Protein 8Q06 (pdb70)

Sequence (296 aa):
EAPSEQARRVFQTYDPEDNGFIPDSLLEDVMKALDLVSDPEYINLMKNKLDPEGLGIILLGPFLQEFFPMALVAPEAPSEQARRVFQTYDPEDNGFIPDSLLEDVMKALDLVSDPEYINLMKNKLDPEGLGIILLGPFLQEFFPMAVTITLKTLQQQTFKIRMEPDETVKVLKEKIEAEKGRDAFPVAGQKLIYAGKILSDDVPIRDYRIDEKNFVVVMVTAVTITLKTLQQQTFKIRMEPDETVKVLKEKIEAEKGRDAFPVAGQKLIYAGKILSDDVPIRDYRIDEKNFVVVMV

B-factor: mean 58.58, std 18.87, range [29.91, 261.17]

InterPro domains:
  IPR000626 Ubiquitin-like domain [PF00240] (3-74)
  IPR000626 Ubiquitin-like domain [PF00240] (79-150)
  IPR000626 Ubiquitin-like domain 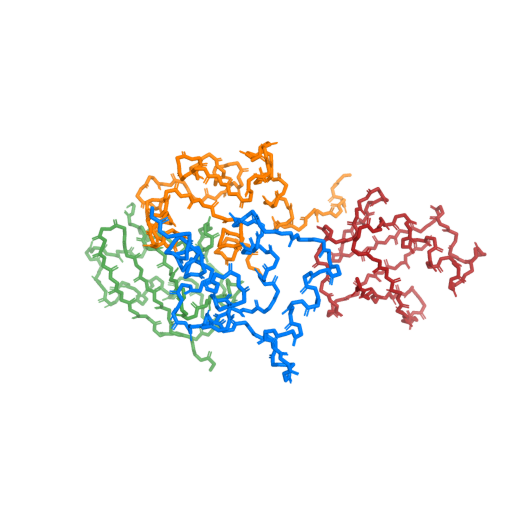[PF00240] (155-226)
  IPR000626 Ubiquitin-like domain [PF00240] (231-302)
  IPR000626 Ubiquitin-like domain [PF00240] (307-378)
  IPR000626 Ubiquitin-like domain [PF00240] (383-454)
  IPR000626 Ubiquitin-like domain [PF00240] (459-530)
  IPR000626 Ubiquitin-like domain [PF00240] (535-606)
  IPR000626 Ubiquitin-like domain [PF00240] (611-682)
  IPR000626 Ubiquitin-like domain [PS50053] (1-76)
  IPR000626 Ubiquitin-like domain [PS50053] (77-152)
  IPR000626 Ubiquitin-like domain [PS50053] (153-228)
  IPR000626 Ubiquitin-like domain [PS50053] (229-304)
  IPR000626 Ubiquitin-like domain [PS50053] (305-380)
  IPR000626 Ubiquitin-like domain [PS50053] (381-456)
  IPR000626 Ubiquitin-like domain [PS50053] (457-532)
  IPR000626 Ubiquitin-like domain [PS50053] (533-608)
  IPR000626 Ubiquitin-like domain [PS50053] (609-684)
  IPR000626 Ubiquitin-like domain [SM00213] (1-72)
  IPR000626 Ubiquitin-like domain [SM00213] (77-148)

GO terms:
  GO:0005515 protein binding (F, IPI)
  GO:0005654 nucleoplasm (C, TAS)
  GO:0005741 mitochondrial outer membrane (C, TAS)
  GO:0005789 endoplasmic reticulum membrane (C, TAS)
  GO:0005829 cytosol (C, TAS)
  GO:0005886 plasma membrane (C, TAS)
  GO:0010008 endosome membrane (C, TAS)
  GO:0030666 endocytic vesicle membrane (C, TAS)
  GO:0005741 mitochondrial outer membrane (C, EXP)
  GO:0031982 vesicle (C, HDA)
  GO:0070062 extracellular exosome (C, HDA)
  GO:0005576 extracellular region (C, HDA)
  GO:0005634 nucleus (C, HDA)
  GO:0003723 RNA binding (F, HDA)

Foldseek 3Di:
DQLLVVLVVLQCVQVVVPPQKHFLVCQLVSCVVSVHDRDPVVSVVVCCVQCVPPPRIGGSVSVCVVPPD/DVPDDDDQLLVVLVVLQCVQVVVPPQKHFLVCQLVSCVVSVHDRDPVVSVVVSCVQCVVPPRIGGSVSVCVVPPD/DKAKAWEAEPVGDIDIDIDDQQAFVLVVLVRVCVVPHCVQRNSVQKWKDDPRDTGDGGHRNCVSVDDNVDHIYIDGD/DDKAWEAEPVRDIDIDDDDQQAFVLVVLVVVCVVPHCVARNSVPKFKADPRHTGDGNHRNNVVVDDNVDHIYIYD

Organism: Homo sapiens (NCBI:txid9606)

Secondary structure (DSSP, 8-state):
--HHHHHHHHHHHH-TT--SEEEGGGHHHHHHHTT----HHHHHHHHHHH-TT--SEEEHHHHHHHH--/-TTBPPPPHHHHHHHHHHHH-TT--SEEEGGGHHHHHHHTT----HHHHHHHHHHH-TT--SEEEHHHHHHHH--/--EEEEEEETTTEEEEEEE-TTSBHHHHHHHHHHHH-TTT--GGGEEEEETTEEPPTTSBGGGG---TTS-EEEEE-/-EEEEEE-TTS-EEEEEE-TTSBHHHHHHHHHHHH-TTTS-GGG-EEEETTEE--TTSBGGGG---TTS-EEEE-

Nearest PDB structures (foldseek):
  3uct-assembly1_A  TM=8.825E-01  e=8.712E-04  Homo sapiens
  3ucw-assembly1_B  TM=8.761E-01  e=8.712E-04  Homo sapiens
  7mis-assembly1_B  TM=8.393E-01  e=9.302E-04  Homo sapiens
  8k9z-assembly1_B  TM=8.788E-01  e=1.471E-03  Homo sapiens
  7n6g-assembly1_5V  TM=8.681E-01  e=3.444E-03  Chlamydomonas reinhardtii

Radius of gyration: 22.59 Å; Cα contacts (8 Å, |Δi|>4): 449; chains: 4; bounding box: 45×70×58 Å

Solvent-accessible surface area: 16556 Å² total; per-residue (Å²): 159,51,90,30,66,93,0,98,83,8,1,51,3,15,11,82,105,119,89,28,68,0,70,37,82,42,0,100,38,0,0,62,20,18,137,43,103,43,73,108,140,76,9,94,103,16,54,95,112,13,17,94,143,64,131,28,43,0,81,38,44,54,0,24,114,56,29,49,136,196,87,109,58,8,92,45,9,85,7,9,89,0,73,138,30,3,98,104,72,11,111,137,93,60,14,52,0,66,41,80,51,0,74,64,0,0,111,54,19,135,8,23,38,41,98,90,2,9,80,35,2,56,106,65,6,12,65,70,60,53,31,33,0,2,27,12,18,0,18,121,7,4,22,93,203,53,25,51,0,25,0,47,0,24,101,158,64,77,21,138,14,180,2,74,30,86,48,39,0,112,39,0,18,84,67,0,46,94,96,73,28,165,126,53,8,43,38,108,12,8,61,0,2,18,15,0,97,95,4,51,57,112,31,34,4,134,91,53,207,24,70,83,142,19,22,0,2,1,13,58,119,103,43,25,6,20,0,58,9,115,121,179,63,76,26,144,16,180,5,92,35,100,51,35,0,81,37,0,18,84,67,0,43,94,103,60,29,163,136,53,15,36,25,107,31,5,93,0,34,36,85,59,75,46,4,37,50,123,31,42,4,89,20,11,130,25,57,111,190,71,91,0,31,1,54,99

Structure (mmCIF, N/CA/C/O backbone):
data_8Q06
#
_entry.id   8Q06
#
_cell.length_a   38.279
_cell.length_b   134.139
_cell.length_c   45.498
_cell.angle_alpha   90.000
_cell.angle_beta   114.670
_cell.angle_gamma   90.000
#
_symmetry.space_group_name_H-M   'P 1 21 1'
#
loop_
_entity.id
_entity.type
_entity.pdbx_description
1 polymer 'Ubiquitin carboxyl-terminal hydrolase MINDY'
2 polymer 'UV excision repair protein RAD23 homolog A'
3 non-polymer GLYCEROL
4 water water
#
loop_
_atom_site.group_PDB
_atom_site.id
_atom_site.type_symbol
_atom_site.label_atom_id
_atom_site.label_alt_id
_atom_site.label_comp_id
_atom_site.label_asym_id
_atom_site.label_entity_id
_atom_site.label_seq_id
_atom_site.pdbx_PDB_ins_code
_atom_site.Cartn_x
_atom_site.Cartn_y
_atom_site.Cartn_z
_atom_site.occupancy
_atom_site.B_iso_or_equiv
_atom_site.auth_seq_id
_atom_site.auth_comp_id
_atom_site.auth_asym_id
_atom_site.auth_atom_id
_atom_site.pdbx_PDB_model_num
ATOM 1 N N . GLU A 1 12 ? 11.83459 12.28669 -3.96910 1.000 109.49457 302 GLU A N 1
ATOM 2 C CA . GLU A 1 12 ? 10.97560 11.91116 -2.85045 1.000 105.24724 302 GLU A CA 1
ATOM 3 C C . GLU A 1 12 ? 10.41770 13.16686 -2.18477 1.000 96.55247 302 GLU A C 1
ATOM 4 O O . GLU A 1 12 ? 11.15889 14.10495 -1.88380 1.000 74.90930 302 GLU A O 1
ATOM 16 N N . ALA A 1 13 ? 9.10735 13.17471 -1.96266 1.000 78.81282 303 ALA A N 1
ATOM 17 C CA . ALA A 1 13 ? 8.44672 14.33128 -1.37992 1.000 76.11153 303 ALA A CA 1
ATOM 18 C C . ALA A 1 13 ? 9.20676 14.80613 -0.14229 1.000 62.88152 303 ALA A C 1
ATOM 19 O O . ALA A 1 13 ? 9.53078 13.98674 0.72985 1.000 61.23888 303 ALA A O 1
ATOM 26 N N . PRO A 1 14 ? 9.51488 16.10219 -0.03131 1.000 58.75407 304 PRO A N 1
ATOM 27 C CA . PRO A 1 14 ? 10.15895 16.59454 1.19776 1.000 48.36747 304 PRO A CA 1
ATOM 28 C C . PRO A 1 14 ? 9.32735 16.35840 2.44056 1.000 44.38753 304 PRO A C 1
ATOM 29 O O . PRO A 1 14 ? 9.87916 16.35458 3.54964 1.000 41.36014 304 PRO A O 1
ATOM 40 N N . SER A 1 15 ? 8.01301 16.17251 2.29364 1.000 44.93553 305 SER A N 1
ATOM 41 C CA . SER A 1 15 ? 7.16616 15.91534 3.45281 1.000 42.04400 305 SER A CA 1
ATOM 42 C C . SER A 1 15 ? 7.52672 14.59994 4.13076 1.000 41.07028 305 SER A C 1
ATOM 43 O O . SER A 1 15 ? 7.37051 14.46659 5.35149 1.000 38.30662 305 SER A O 1
ATOM 51 N N . GLU A 1 16 ? 7.99813 13.61505 3.36292 1.000 43.96096 306 GLU A N 1
ATOM 52 C CA . GLU A 1 16 ? 8.34802 12.32902 3.95896 1.000 43.82855 306 GLU A CA 1
ATOM 53 C C . GLU A 1 16 ? 9.52387 12.47389 4.91692 1.000 41.34055 306 GLU A C 1
ATOM 54 O O . GLU A 1 16 ? 9.49916 11.94082 6.03339 1.000 43.39140 306 GLU A O 1
ATOM 66 N N . GLN A 1 17 ? 10.55882 13.20774 4.50877 1.000 41.76474 307 GLN A N 1
ATOM 67 C CA . GLN A 1 17 ? 11.67670 13.44703 5.41519 1.000 47.07126 307 GLN A CA 1
ATOM 68 C C . GLN A 1 17 ? 11.25160 14.33221 6.58436 1.000 37.89840 307 GLN A C 1
ATOM 69 O O . GLN A 1 17 ? 11.71761 14.14033 7.71360 1.000 37.64686 307 GLN A O 1
ATOM 83 N N . ALA A 1 18 ? 10.37307 15.31310 6.34296 1.000 40.15956 308 ALA A N 1
ATOM 84 C CA . ALA A 1 18 ? 9.89059 16.14314 7.44726 1.000 36.42544 308 ALA A CA 1
ATOM 85 C C . ALA A 1 18 ? 9.20748 15.28688 8.50816 1.000 39.72250 308 ALA A C 1
ATOM 86 O O . ALA A 1 18 ? 9.45213 15.45296 9.70824 1.000 36.82831 308 ALA A O 1
ATOM 93 N N . ARG A 1 19 ? 8.34331 14.35800 8.08205 1.000 39.99611 309 ARG A N 1
ATOM 94 C CA . ARG A 1 19 ? 7.68916 13.47964 9.04680 1.000 43.78346 309 ARG A CA 1
ATOM 95 C C . ARG A 1 19 ? 8.71869 12.72976 9.88264 1.000 44.82871 309 ARG A C 1
ATOM 96 O O . ARG A 1 19 ? 8.57496 12.61665 11.10658 1.000 39.97441 309 ARG A O 1
ATOM 117 N N . ARG A 1 20 ? 9.76770 12.21431 9.23853 1.000 38.10179 310 ARG A N 1
ATOM 118 C CA . ARG A 1 20 ? 10.76564 11.43555 9.96173 1.000 42.50101 310 ARG A CA 1
ATOM 119 C C . ARG A 1 20 ? 11.54078 12.30780 10.94141 1.000 37.32354 310 ARG A C 1
ATOM 120 O O . ARG A 1 20 ? 11.81090 11.88781 12.07275 1.000 40.42966 310 ARG A O 1
ATOM 141 N N . VAL A 1 21 ? 11.89988 13.52468 10.52970 1.000 32.58928 311 VAL A N 1
ATOM 142 C CA . VAL A 1 21 ? 12.57662 14.45196 11.43501 1.000 34.68008 311 VAL A CA 1
ATOM 143 C C . VAL A 1 21 ? 11.67597 14.78196 12.61952 1.000 36.96222 311 VAL A C 1
ATOM 144 O O . VAL A 1 21 ? 12.10922 14.76708 13.77823 1.000 38.58191 311 VAL A O 1
ATOM 157 N N . PHE A 1 22 ? 10.40388 15.07851 12.34049 1.000 34.25438 312 PHE A N 1
ATOM 158 C CA . PHE A 1 22 ? 9.44188 15.40635 13.39164 1.000 40.98807 312 PHE A CA 1
ATOM 159 C C . PHE A 1 22 ? 9.26591 14.23994 14.35505 1.000 41.25892 312 PHE A C 1
ATOM 160 O O . PHE A 1 22 ? 9.25326 14.43073 15.57856 1.000 39.16459 312 PHE A O 1
ATOM 177 N N . GLN A 1 23 ? 9.15028 13.02315 13.82167 1.000 39.32982 313 GLN A N 1
ATOM 178 C CA . GLN A 1 23 ? 9.02965 11.84408 14.67210 1.000 36.24771 313 GLN A CA 1
ATOM 179 C C . GLN A 1 23 ? 10.25853 11.65589 15.54917 1.000 39.72259 313 GLN A C 1
ATOM 180 O O . GLN A 1 23 ? 10.15741 11.10134 16.65184 1.000 40.96101 313 GLN A O 1
ATOM 194 N N . THR A 1 24 ? 11.42809 12.08164 15.06969 1.000 34.45992 314 THR A N 1
ATOM 195 C CA . THR A 1 24 ? 12.64323 11.96222 15.86830 1.000 36.70967 314 THR A CA 1
ATOM 196 C C . THR A 1 24 ? 12.59225 12.86166 17.09403 1.000 41.59814 314 THR A C 1
ATOM 197 O O . THR A 1 24 ? 13.12429 12.50072 18.15135 1.000 42.84812 314 THR A O 1
ATOM 208 N N . TYR A 1 25 ? 11.96129 14.02670 16.97663 1.000 36.63621 315 TYR A N 1
ATOM 209 C CA . TYR A 1 25 ? 11.73855 14.88533 18.13096 1.000 45.69289 315 TYR A CA 1
ATOM 210 C C . TYR A 1 25 ? 10.55289 14.43702 18.97381 1.000 46.20197 315 TYR A C 1
ATOM 211 O O . TYR A 1 25 ? 10.33519 14.99983 20.05195 1.000 46.43942 315 TYR A O 1
ATOM 229 N N . ASP A 1 26 ? 9.79839 13.43871 18.51415 1.000 40.07348 316 ASP A N 1
ATOM 230 C CA . ASP A 1 26 ? 8.62992 12.91663 19.22462 1.000 38.40765 316 ASP A CA 1
ATOM 231 C C . ASP A 1 26 ? 8.74737 11.39807 19.32987 1.000 45.86175 316 ASP A C 1
ATOM 232 O O . ASP A 1 26 ? 7.94759 10.64835 18.76228 1.000 43.06580 316 ASP A O 1
ATOM 237 N N . PRO A 1 27 ? 9.75727 10.90705 20.05242 1.000 46.51357 317 PRO A N 1
ATOM 238 C CA . PRO A 1 27 ? 10.01827 9.45968 20.06733 1.000 50.84730 317 PRO A CA 1
ATOM 239 C C . PRO A 1 27 ? 8.94037 8.63760 20.75404 1.000 47.17090 317 PRO A C 1
ATOM 240 O O . PRO A 1 27 ? 8.93333 7.41322 20.58421 1.000 53.23606 317 PRO A O 1
ATOM 244 N N . GLU A 1 28 ? 8.04248 9.25233 21.51821 1.000 56.48382 318 GLU A N 1
ATOM 245 C CA . GLU A 1 28 ? 6.94900 8.52922 22.15374 1.000 55.02345 318 GLU A CA 1
ATOM 246 C C . GLU A 1 28 ? 5.71390 8.44475 21.26679 1.000 53.87218 318 GLU A C 1
ATOM 247 O O . GLU A 1 28 ? 4.71868 7.83067 21.66706 1.000 49.70588 318 GLU A O 1
ATOM 259 N N . ASP A 1 29 ? 5.76372 9.03510 20.07247 1.000 49.09514 319 ASP A N 1
ATOM 260 C CA . ASP A 1 29 ? 4.64303 9.02105 19.13214 1.000 51.28515 319 ASP A CA 1
ATOM 261 C C . ASP A 1 29 ? 3.40457 9.66331 19.74994 1.000 42.79327 319 ASP A C 1
ATOM 262 O O . ASP A 1 29 ? 2.28736 9.15183 19.63693 1.000 44.23297 319 ASP A O 1
ATOM 271 N N . ASN A 1 30 ? 3.61560 10.79367 20.42571 1.000 43.99733 320 ASN A N 1
ATOM 272 C CA . ASN A 1 30 ? 2.49838 11.61858 20.86574 1.000 48.47728 320 ASN A CA 1
ATOM 273 C C . ASN A 1 30 ? 1.72160 12.17078 19.67864 1.000 40.26471 320 ASN A C 1
ATOM 274 O O . ASN A 1 30 ? 0.52024 12.43947 19.78926 1.000 42.06094 320 ASN A O 1
ATOM 285 N N . GLY A 1 31 ? 2.37982 12.32880 18.53769 1.000 40.65035 321 GLY A N 1
ATOM 286 C CA . GLY A 1 31 ? 1.79955 13.04014 17.42491 1.000 43.05241 321 GLY A CA 1
ATOM 287 C C . GLY A 1 31 ? 1.98949 14.53517 17.49823 1.000 42.48866 321 GLY A C 1
ATOM 288 O O . GLY A 1 31 ? 1.39508 15.26308 16.69177 1.000 39.86434 321 GLY A O 1
ATOM 292 N N . PHE A 1 32 ? 2.78927 15.01352 18.44675 1.000 37.15862 322 PHE A N 1
ATOM 293 C CA . PHE A 1 32 ? 3.05389 16.43685 18.60047 1.000 38.02570 322 PHE A CA 1
ATOM 294 C C . PHE A 1 32 ? 4.36800 16.59906 19.35224 1.000 47.23715 322 PHE A C 1
ATOM 295 O O . PHE A 1 32 ? 4.88179 15.65587 19.96237 1.000 41.52892 322 PHE A O 1
ATOM 312 N N . ILE A 1 33 ? 4.89051 17.81912 19.31667 1.000 36.98284 323 ILE A N 1
ATOM 313 C CA . ILE A 1 33 ? 6.12199 18.16361 20.02434 1.000 35.59731 323 ILE A CA 1
ATOM 314 C C . ILE A 1 33 ? 5.84423 19.39069 20.88259 1.000 35.73800 323 ILE A C 1
ATOM 315 O O . ILE A 1 33 ? 4.93246 20.17920 20.58458 1.000 39.01208 323 ILE A O 1
ATOM 331 N N . PRO A 1 34 ? 6.61039 19.58491 21.95732 1.000 37.49260 324 PRO A N 1
ATOM 332 C CA . PRO A 1 34 ? 6.53994 20.87063 22.66527 1.000 43.23844 324 PRO A CA 1
ATOM 333 C C . PRO A 1 34 ? 6.89862 21.98770 21.69848 1.000 37.29841 324 PRO A C 1
ATOM 334 O O . PRO A 1 34 ? 7.76651 21.82859 20.83779 1.000 38.96117 324 PRO A O 1
ATOM 345 N N . ASP A 1 35 ? 6.21107 23.12260 21.81864 1.000 41.12080 325 ASP A N 1
ATOM 346 C CA . ASP A 1 35 ? 6.47378 24.17752 20.84380 1.000 38.21453 325 ASP A CA 1
ATOM 347 C C . ASP A 1 35 ? 7.87465 24.75705 21.00265 1.000 38.71135 325 ASP A C 1
ATOM 348 O O . ASP A 1 35 ? 8.34176 25.44956 20.09397 1.000 38.94162 325 ASP A O 1
ATOM 357 N N . SER A 1 36 ? 8.55313 24.45634 22.12010 1.000 39.32576 326 SER A N 1
ATOM 358 C CA . SER A 1 36 ? 9.94983 24.83806 22.30348 1.000 39.30094 326 SER A CA 1
ATOM 359 C C . SER A 1 36 ? 10.89653 24.15072 21.32392 1.000 42.86442 326 SER A C 1
ATOM 360 O O . SER A 1 36 ? 12.03667 24.60100 21.16900 1.000 41.76570 326 SER A O 1
ATOM 368 N N . LEU A 1 37 ? 10.47225 23.06537 20.67395 1.000 39.06057 327 LEU A N 1
ATOM 369 C CA . LEU A 1 37 ? 11.31680 22.37918 19.70507 1.000 41.86556 327 LEU A CA 1
ATOM 370 C C . LEU A 1 37 ? 10.98562 22.73570 18.26208 1.000 43.27677 327 LEU A C 1
ATOM 371 O O . LEU A 1 37 ? 11.61326 22.19398 17.34613 1.000 38.44042 327 LEU A O 1
ATOM 387 N N . LEU A 1 38 ? 10.01574 23.62273 18.03377 1.000 38.33541 328 LEU A N 1
ATOM 388 C CA . LEU A 1 38 ? 9.68635 24.00437 16.66357 1.000 39.52295 328 LEU A CA 1
ATOM 389 C C . LEU A 1 38 ? 10.90152 24.59413 15.96181 1.000 41.13856 328 LEU A C 1
ATOM 390 O O . LEU A 1 38 ? 11.15703 24.30295 14.78694 1.000 37.35135 328 LEU A O 1
ATOM 406 N N . GLU A 1 39 ? 11.66703 25.41997 16.67444 1.000 37.36516 329 GLU A N 1
ATOM 407 C CA . GLU A 1 39 ? 12.87138 26.01087 16.10465 1.000 39.92433 329 GLU A CA 1
ATOM 408 C C . GLU A 1 39 ? 13.84567 24.93361 15.64630 1.000 40.54061 329 GLU A C 1
ATOM 409 O O . GLU A 1 39 ? 14.38347 24.99900 14.53358 1.000 41.27837 329 GLU A O 1
ATOM 421 N N . ASP A 1 40 ? 14.07832 23.92791 16.49333 1.000 36.46776 330 ASP A N 1
ATOM 422 C CA . ASP A 1 40 ? 14.97980 22.83680 16.13536 1.000 47.25087 330 ASP A CA 1
ATOM 423 C C . ASP A 1 40 ? 14.53820 22.14533 14.85278 1.000 34.64849 330 ASP A C 1
ATOM 424 O O . ASP A 1 40 ? 15.36074 21.82529 13.98918 1.000 33.92516 330 ASP A O 1
ATOM 433 N N . VAL A 1 41 ? 13.24304 21.84303 14.74614 1.000 33.56364 331 VAL A N 1
ATOM 434 C CA . VAL A 1 41 ? 12.75455 21.06919 13.61234 1.000 33.81550 331 VAL A CA 1
ATOM 435 C C . VAL A 1 41 ? 12.85704 21.88664 12.33727 1.000 39.21499 331 VAL A C 1
ATOM 436 O O . VAL A 1 41 ? 13.29692 21.39061 11.29495 1.000 36.09403 331 VAL A O 1
ATOM 449 N N . MET A 1 42 ? 12.44678 23.15095 12.39891 1.000 37.78102 332 MET A N 1
ATOM 450 C CA . MET A 1 42 ? 12.49650 24.00363 11.22161 1.000 31.65611 332 MET A CA 1
ATOM 451 C C . MET A 1 42 ? 13.92740 24.19718 10.74842 1.000 33.90079 332 MET A C 1
ATOM 452 O O . MET A 1 42 ? 14.19719 24.18282 9.54054 1.000 37.94713 332 MET A O 1
ATOM 466 N N . LYS A 1 43 ? 14.85782 24.37376 11.68619 1.000 36.98743 333 LYS A N 1
ATOM 467 C CA . LYS A 1 43 ? 16.26816 24.46904 11.32968 1.000 42.93989 333 LYS A CA 1
ATOM 468 C C . LYS A 1 43 ? 16.74485 23.20928 10.61810 1.000 42.70208 333 LYS A C 1
ATOM 469 O O . LYS A 1 43 ? 17.39275 23.28107 9.56741 1.000 44.18171 333 LYS A O 1
ATOM 488 N N . ALA A 1 44 ? 16.45055 22.04041 11.18863 1.000 37.05404 334 ALA A N 1
ATOM 489 C CA . ALA A 1 44 ? 16.90966 20.79204 10.59111 1.000 39.71838 334 ALA A CA 1
ATOM 490 C C . ALA A 1 44 ? 16.34153 20.58825 9.19649 1.000 38.56370 334 ALA A C 1
ATOM 491 O O . ALA A 1 44 ? 16.95220 19.87921 8.38764 1.000 42.65530 334 ALA A O 1
ATOM 498 N N . LEU A 1 45 ? 15.20432 21.20924 8.89877 1.000 36.90310 335 LEU A N 1
ATOM 499 C CA . LEU A 1 45 ? 14.52802 21.06206 7.62029 1.000 37.41830 335 LEU A CA 1
ATOM 500 C C . LEU A 1 45 ? 14.78249 22.23948 6.68426 1.000 42.80409 335 LEU A C 1
ATOM 501 O O . LEU A 1 45 ? 14.09088 22.37186 5.66813 1.000 45.07056 335 LEU A O 1
ATOM 517 N N . ASP A 1 46 ? 15.76074 23.09078 7.00170 1.000 41.97137 336 ASP A N 1
ATOM 518 C CA . ASP A 1 46 ? 16.12735 24.23001 6.15474 1.000 44.97633 336 ASP A CA 1
ATOM 519 C C . ASP A 1 46 ? 14.93150 25.14367 5.90060 1.000 43.21714 336 ASP A C 1
ATOM 520 O O . ASP A 1 46 ? 14.69095 25.58926 4.77513 1.000 47.13220 336 ASP A O 1
ATOM 529 N N . LEU A 1 47 ? 14.17487 25.42820 6.95402 1.000 41.67463 337 LEU A N 1
ATOM 530 C CA . LEU A 1 47 ? 13.09588 26.40038 6.90646 1.000 45.11967 337 LEU A CA 1
ATOM 531 C C . LEU A 1 47 ? 13.50354 27.65470 7.66536 1.000 48.13432 337 LEU A C 1
ATOM 532 O O . LEU A 1 47 ? 14.29929 27.59976 8.60770 1.000 47.18722 337 LEU A O 1
ATOM 548 N N . VAL A 1 48 ? 12.95237 28.79318 7.23826 1.000 40.67646 338 VAL A N 1
ATOM 549 C CA . VAL A 1 48 ? 13.32393 30.06471 7.84274 1.000 40.86252 338 VAL A CA 1
ATOM 550 C C . VAL A 1 48 ? 13.08755 29.97826 9.34187 1.000 48.66961 338 VAL A C 1
ATOM 551 O O . VAL A 1 48 ? 12.04219 29.49360 9.79804 1.000 42.49832 338 VAL A O 1
ATOM 564 N N . SER A 1 49 ? 14.06401 30.44212 10.12011 1.000 47.44160 339 SER A N 1
ATOM 565 C CA . SER A 1 49 ? 13.99070 30.33848 11.57096 1.000 57.41297 339 SER A CA 1
ATOM 566 C C . SER A 1 49 ? 14.29086 31.66496 12.25939 1.000 55.73835 339 SER A C 1
ATOM 567 O O . SER A 1 49 ? 14.76872 31.68256 13.39485 1.000 60.54095 339 SER A O 1
ATOM 575 N N . ASP A 1 50 ? 14.01805 32.78850 11.60114 1.000 54.52285 340 ASP A N 1
ATOM 576 C CA . ASP A 1 50 ? 14.02000 34.05719 12.31307 1.000 54.34334 340 ASP A CA 1
ATOM 577 C C . ASP A 1 50 ? 13.13134 33.92741 13.54955 1.000 53.19130 340 ASP A C 1
ATOM 578 O O . ASP A 1 50 ? 12.02683 33.37049 13.45110 1.000 51.67208 340 ASP A O 1
ATOM 587 N N . PRO A 1 51 ? 13.56892 34.40061 14.72014 1.000 50.16642 341 PRO A N 1
ATOM 588 C CA . PRO A 1 51 ? 12.72133 34.24499 15.91348 1.000 47.09100 341 PRO A CA 1
ATOM 589 C C . PRO A 1 51 ? 11.30196 34.75198 15.71991 1.000 58.10547 341 PRO A C 1
ATOM 590 O O . PRO A 1 51 ? 10.35651 34.10961 16.19061 1.000 46.12557 341 PRO A O 1
ATOM 601 N N . GLU A 1 52 ? 11.11875 35.88251 15.03189 1.000 47.20206 342 GLU A N 1
ATOM 602 C CA . GLU A 1 52 ? 9.76982 36.41152 14.86216 1.000 53.73218 342 GLU A CA 1
ATOM 603 C C . GLU A 1 52 ? 8.94873 35.55488 13.91162 1.000 45.67778 342 GLU A C 1
ATOM 604 O O . GLU A 1 52 ? 7.73433 35.41529 14.09310 1.000 50.19147 342 GLU A O 1
ATOM 616 N N . TYR A 1 53 ? 9.58272 34.99544 12.88240 1.000 43.44027 343 TYR A N 1
ATOM 617 C CA . TYR A 1 53 ? 8.86630 34.08219 12.00246 1.000 45.18041 343 TYR A CA 1
ATOM 618 C C . TYR A 1 53 ? 8.44818 32.82439 12.75401 1.000 44.48550 343 TYR A C 1
ATOM 619 O O . TYR A 1 53 ? 7.30361 32.37098 12.63118 1.000 42.22440 343 TYR A O 1
ATOM 637 N N . ILE A 1 54 ? 9.35963 32.25872 13.54736 1.000 46.07409 344 ILE A N 1
ATOM 638 C CA . ILE A 1 54 ? 9.02123 31.10751 14.38082 1.000 40.25423 344 ILE A CA 1
ATOM 639 C C . ILE A 1 54 ? 7.79310 31.42068 15.22524 1.000 49.59158 344 ILE A C 1
ATOM 640 O O . ILE A 1 54 ? 6.80556 30.67515 15.22905 1.000 45.20428 344 ILE A O 1
ATOM 656 N N . ASN A 1 55 ? 7.84426 32.53860 15.95537 1.000 44.54333 345 ASN A N 1
ATOM 657 C CA . ASN A 1 55 ? 6.73409 32.93291 16.81390 1.000 46.37207 345 ASN A CA 1
ATOM 658 C C . ASN A 1 55 ? 5.42605 33.03121 16.03882 1.000 42.70730 345 ASN A C 1
ATOM 659 O O . ASN A 1 55 ? 4.37390 32.60658 16.53079 1.000 45.64311 345 ASN A O 1
ATOM 670 N N . LEU A 1 56 ? 5.46349 33.61055 14.83513 1.000 41.44056 346 LEU A N 1
ATOM 671 C CA . LEU A 1 56 ? 4.23915 33.76286 14.05161 1.000 42.50709 346 LEU A CA 1
ATOM 672 C C . LEU A 1 56 ? 3.68143 32.40331 13.65101 1.000 44.20806 346 LEU A C 1
ATOM 673 O O . LEU A 1 56 ? 2.47326 32.16090 13.75375 1.000 39.20294 346 LEU A O 1
ATOM 689 N N . MET A 1 57 ? 4.55159 31.49779 13.21312 1.000 40.40504 347 MET A N 1
ATOM 690 C CA . MET A 1 57 ? 4.09590 30.17680 12.80132 1.000 41.98970 347 MET A CA 1
ATOM 691 C C . MET A 1 57 ? 3.66600 29.34079 13.99723 1.000 41.97424 347 MET A C 1
ATOM 692 O O . MET A 1 57 ? 2.77426 28.49493 13.86452 1.000 40.51857 347 MET A O 1
ATOM 706 N N . LYS A 1 58 ? 4.27575 29.56642 15.16736 1.000 40.06166 348 LYS A N 1
ATOM 707 C CA . LYS A 1 58 ? 3.77497 28.95727 16.39407 1.000 39.83707 348 LYS A CA 1
ATOM 708 C C . LYS A 1 58 ? 2.29838 29.27616 16.58687 1.000 52.39988 348 LYS A C 1
ATOM 709 O O . LYS A 1 58 ? 1.48971 28.39747 16.90276 1.000 41.83475 348 LYS A O 1
ATOM 728 N N . ASN A 1 59 ? 1.93868 30.55345 16.43174 1.000 45.89926 349 ASN A N 1
ATOM 729 C CA . ASN A 1 59 ? 0.56024 30.97551 16.64389 1.000 40.81164 349 ASN A CA 1
ATOM 730 C C . ASN A 1 59 ? -0.36722 30.43326 15.56384 1.000 45.72513 349 ASN A C 1
ATOM 731 O O . ASN A 1 59 ? -1.55251 30.20066 15.82773 1.000 45.30338 349 ASN A O 1
ATOM 742 N N . LYS A 1 60 ? 0.14436 30.23453 14.34805 1.000 39.33669 350 LYS A N 1
ATOM 743 C CA . LYS A 1 60 ? -0.66034 29.61586 13.29939 1.000 42.28764 350 LYS A CA 1
ATOM 744 C C . LYS A 1 60 ? -0.94792 28.15981 13.63380 1.000 43.16001 350 LYS A C 1
ATOM 745 O O . LYS A 1 60 ? -2.09353 27.70345 13.54259 1.000 43.36280 350 LYS A O 1
ATOM 764 N N . LEU A 1 61 ? 0.08656 27.42645 14.04639 1.000 41.28909 351 LEU A N 1
ATOM 765 C CA . LEU A 1 61 ? -0.03216 25.99895 14.32069 1.000 40.63964 351 LEU A CA 1
ATOM 766 C C . LEU A 1 61 ? -0.71253 25.71168 15.65030 1.000 49.02544 351 LEU A C 1
ATOM 767 O O . LEU A 1 61 ? -1.34829 24.66125 15.80417 1.000 53.32633 351 LEU A O 1
ATOM 783 N N . ASP A 1 62 ? -0.58408 26.61472 16.61663 1.000 39.96465 352 ASP A N 1
ATOM 784 C CA . ASP A 1 62 ? -1.09651 26.41420 17.97237 1.000 42.42842 352 ASP A CA 1
ATOM 785 C C . ASP A 1 62 ? -1.94404 27.61809 18.36544 1.000 47.03657 352 ASP A C 1
ATOM 786 O O . ASP A 1 62 ? -1.63167 28.33419 19.32179 1.000 45.86155 352 ASP A O 1
ATOM 795 N N . PRO A 1 63 ? -3.03483 27.87164 17.63740 1.000 45.12115 353 PRO A N 1
ATOM 796 C CA . PRO A 1 63 ? -3.81252 29.09765 17.88985 1.000 53.24599 353 PRO A CA 1
ATOM 797 C C . PRO A 1 63 ? -4.40144 29.18009 19.28775 1.000 47.17717 353 PRO A C 1
ATOM 798 O O . PRO A 1 63 ? -4.68093 30.28868 19.75784 1.000 50.28543 353 PRO A O 1
ATOM 809 N N . GLU A 1 64 ? -4.59814 28.05633 19.97069 1.000 53.37645 354 GLU A N 1
ATOM 810 C CA . GLU A 1 64 ? -5.22692 28.06176 21.28349 1.000 46.95527 354 GLU A CA 1
ATOM 811 C C . GLU A 1 64 ? -4.22443 28.18626 22.42371 1.000 55.29252 354 GLU A C 1
ATOM 812 O O . GLU A 1 64 ? -4.63793 28.26009 23.58628 1.000 54.92267 354 GLU A O 1
ATOM 824 N N . GLY A 1 65 ? -2.92836 28.22036 22.12567 1.000 50.61173 355 GLY A N 1
ATOM 825 C CA . GLY A 1 65 ? -1.93711 28.42422 23.16374 1.000 55.49944 355 GLY A CA 1
ATOM 826 C C . GLY A 1 65 ? -1.73452 27.23496 24.07019 1.000 51.73503 355 GLY A C 1
ATOM 827 O O . GLY A 1 65 ? -1.46079 27.40952 25.26458 1.000 49.58379 355 GLY A O 1
ATOM 831 N N . LEU A 1 66 ? -1.87413 26.02379 23.53421 1.000 43.00219 356 LEU A N 1
ATOM 832 C CA . LEU A 1 66 ? -1.65485 24.81281 24.31312 1.000 48.48950 356 LEU A CA 1
ATOM 833 C C . LEU A 1 66 ? -0.17755 24.54188 24.55962 1.000 45.37299 356 LEU A C 1
ATOM 834 O O . LEU A 1 66 ? 0.15649 23.80091 25.49164 1.000 49.50830 356 LEU A O 1
ATOM 850 N N . GLY A 1 67 ? 0.70520 25.12465 23.75466 1.000 44.51771 357 GLY A N 1
ATOM 851 C CA . GLY A 1 67 ? 2.12959 24.90432 23.89581 1.000 47.80891 357 GLY A CA 1
ATOM 852 C C . GLY A 1 67 ? 2.66402 23.69308 23.17232 1.000 50.17322 357 GLY A C 1
ATOM 853 O O . GLY A 1 67 ? 3.75977 23.22727 23.50848 1.000 42.83985 357 GLY A O 1
ATOM 857 N N . ILE A 1 68 ? 1.92885 23.16617 22.19032 1.000 44.75109 358 ILE A N 1
ATOM 858 C CA . ILE A 1 68 ? 2.34337 21.98451 21.44299 1.000 39.26384 358 ILE A CA 1
ATOM 859 C C . ILE A 1 68 ? 2.09484 22.21155 19.95777 1.000 45.32700 358 ILE A C 1
ATOM 860 O O . ILE A 1 68 ? 1.20378 22.97179 19.56436 1.000 41.15203 358 ILE A O 1
ATOM 876 N N . ILE A 1 69 ? 2.88407 21.52544 19.13414 1.000 40.20594 359 ILE A N 1
ATOM 877 C CA . ILE A 1 69 ? 2.74792 21.55402 17.68129 1.000 39.73343 359 ILE A CA 1
ATOM 878 C C . ILE A 1 69 ? 2.32728 20.16672 17.22351 1.000 39.89952 359 ILE A C 1
ATOM 879 O O . ILE A 1 69 ? 3.07565 19.19594 17.40027 1.000 37.62828 359 ILE A O 1
ATOM 895 N N . LEU A 1 70 ? 1.13388 20.06981 16.63780 1.000 38.36506 360 LEU A N 1
ATOM 896 C CA . LEU A 1 70 ? 0.65109 18.81178 16.09056 1.000 37.12402 360 LEU A CA 1
ATOM 897 C C . LEU A 1 70 ? 1.30403 18.52708 14.73994 1.000 34.31748 360 LEU A C 1
ATOM 898 O O . LEU A 1 70 ? 1.59516 19.43747 13.95665 1.000 34.42238 360 LEU A O 1
ATOM 914 N N . LEU A 1 71 ? 1.51065 17.23866 14.46303 1.000 38.53502 361 LEU A N 1
ATOM 915 C CA . LEU A 1 71 ? 2.15684 16.83286 13.21794 1.000 33.75053 361 LEU A CA 1
ATOM 916 C C . LEU A 1 71 ? 1.33089 17.23714 12.00034 1.000 37.90897 361 LEU A C 1
ATOM 917 O O . LEU A 1 71 ? 1.86975 17.74694 11.00966 1.000 35.47773 361 LEU A O 1
ATOM 933 N N . GLY A 1 72 ? 0.02235 16.99962 12.04457 1.000 38.81931 362 GLY A N 1
ATOM 934 C CA . GLY A 1 72 ? -0.84040 17.28597 10.91908 1.000 45.43591 362 GLY A CA 1
ATOM 935 C C . GLY A 1 72 ? -0.74305 18.72267 10.44301 1.000 42.53274 362 GLY A C 1
ATOM 936 O O . GLY A 1 72 ? -0.37239 19.00367 9.29678 1.000 37.56850 362 GLY A O 1
ATOM 940 N N . PRO A 1 73 ? -1.09897 19.66682 11.31540 1.000 38.68242 363 PRO A N 1
ATOM 941 C CA . PRO A 1 73 ? -0.97164 21.08366 10.93187 1.000 38.49546 363 PRO A CA 1
ATOM 942 C C . PRO A 1 73 ? 0.43630 21.46333 10.50999 1.000 39.84400 363 PRO A C 1
ATOM 943 O O . PRO A 1 73 ? 0.60687 22.28927 9.60252 1.000 40.06908 363 PRO A O 1
ATOM 954 N N . PHE A 1 74 ? 1.45585 20.87677 11.14160 1.000 34.61235 364 PHE A N 1
ATOM 955 C CA . PHE A 1 74 ? 2.82987 21.15610 10.73884 1.000 34.11611 364 PHE A CA 1
ATOM 956 C C . PHE A 1 74 ? 3.05117 20.80752 9.27274 1.000 29.91196 364 PHE A C 1
ATOM 957 O O . PHE A 1 74 ? 3.54246 21.62934 8.48999 1.000 36.83701 364 PHE A O 1
ATOM 974 N N . LEU A 1 75 ? 2.69554 19.58472 8.88054 1.000 33.83380 365 LEU A N 1
ATOM 975 C CA . LEU A 1 75 ? 2.92161 19.17123 7.50031 1.000 37.12341 365 LEU A CA 1
ATOM 976 C C . LEU A 1 75 ? 2.10082 19.99822 6.51984 1.000 41.23166 365 LEU A C 1
ATOM 977 O O . LEU A 1 75 ? 2.54141 20.23457 5.38925 1.000 40.17503 365 LEU A O 1
ATOM 993 N N . GLN A 1 76 ? 0.90700 20.44188 6.92079 1.000 41.48620 366 GLN A N 1
ATOM 994 C CA . GLN A 1 76 ? 0.08506 21.22998 6.00764 1.000 46.04822 366 GLN A CA 1
ATOM 995 C C . GLN A 1 76 ? 0.65180 22.63159 5.81896 1.000 49.16965 366 GLN A C 1
ATOM 996 O O . GLN A 1 76 ? 0.56826 23.18645 4.71502 1.000 45.49388 366 GLN A O 1
ATOM 1010 N N . GLU A 1 77 ? 1.24544 23.20759 6.86558 1.000 38.96740 367 GLU A N 1
ATOM 1011 C CA . GLU A 1 77 ? 1.77160 24.56375 6.75397 1.000 48.61481 367 GLU A CA 1
ATOM 1012 C C . GLU A 1 77 ? 3.01632 24.60220 5.87474 1.000 52.52218 367 GLU A C 1
ATOM 1013 O O . GLU A 1 77 ? 3.18178 25.52145 5.06593 1.000 46.31492 367 GLU A O 1
ATOM 1025 N N . PHE A 1 78 ? 3.90668 23.61662 6.01571 1.000 42.80222 368 PHE A N 1
ATOM 1026 C CA . PHE A 1 78 ? 5.19516 23.65512 5.33755 1.000 49.85715 368 PHE A CA 1
ATOM 1027 C C . PHE A 1 78 ? 5.30919 22.71395 4.14772 1.000 50.68850 368 PHE A C 1
ATOM 1028 O O . PHE A 1 78 ? 6.30688 22.78952 3.42106 1.000 53.18665 368 PHE A O 1
ATOM 1045 N N . PHE A 1 79 ? 4.32569 21.84504 3.91474 1.000 48.32290 369 PHE A N 1
ATOM 1046 C CA . PHE A 1 79 ? 4.34290 20.93319 2.76740 1.000 53.65100 369 PHE A CA 1
ATOM 1047 C C . PHE A 1 79 ? 2.92975 20.77857 2.21963 1.000 58.11017 369 PHE A C 1
ATOM 1048 O O . PHE A 1 79 ? 2.36609 19.68145 2.19140 1.000 50.41004 369 PHE A O 1
ATOM 1065 N N . PRO A 1 80 ? 2.32447 21.88735 1.75707 1.000 55.03375 370 PRO A N 1
ATOM 1066 C CA . PRO A 1 80 ? 0.95938 21.89703 1.21215 1.000 53.35879 370 PRO A CA 1
ATOM 1067 C C . PRO A 1 80 ? 0.81320 21.02590 -0.03519 1.000 58.57836 370 PRO A C 1
ATOM 1068 O O . PRO A 1 80 ? 1.81837 20.74437 -0.68854 1.000 64.22433 370 PRO A O 1
ATOM 1079 N N . MET B 1 6 ? 40.50328 29.65670 41.48227 1.000 75.28521 296 MET B N 1
ATOM 1080 C CA . MET B 1 6 ? 39.88089 28.84885 40.44181 1.000 74.57667 296 MET B CA 1
ATOM 1081 C C . MET B 1 6 ? 39.04672 27.72659 41.04263 1.000 63.32029 296 MET B C 1
ATOM 1082 O O . MET B 1 6 ? 38.13202 27.21434 40.40005 1.000 59.29969 296 MET B O 1
ATOM 1087 N N . ALA B 1 7 ? 39.36234 27.35696 42.28728 1.000 71.11035 297 ALA B N 1
ATOM 1088 C CA . ALA B 1 7 ? 38.61834 26.29347 42.95205 1.000 62.36674 297 ALA B CA 1
ATOM 1089 C C . ALA B 1 7 ? 37.18719 26.71465 43.26106 1.000 60.38719 297 ALA B C 1
ATOM 1090 O O . ALA B 1 7 ? 36.30115 25.85834 43.36800 1.000 54.82970 297 ALA B O 1
ATOM 1092 N N . LEU B 1 8 ? 36.94148 28.01585 43.40267 1.000 55.51937 298 LEU B N 1
ATOM 1093 C CA . LEU B 1 8 ? 35.61456 28.53487 43.70017 1.000 52.11983 298 LEU B CA 1
ATOM 1094 C C . LEU B 1 8 ? 34.85624 28.98752 42.46064 1.000 56.22575 298 LEU B C 1
ATOM 1095 O O . LEU B 1 8 ? 33.69208 29.38293 42.57679 1.000 51.65861 298 LEU B O 1
ATOM 1100 N N . VAL B 1 9 ? 35.47742 28.93589 41.28224 1.000 56.31851 299 VAL B N 1
ATOM 1101 C CA . VAL B 1 9 ? 34.83650 29.44479 40.07534 1.000 57.50763 299 VAL B CA 1
ATOM 1102 C C . VAL B 1 9 ? 33.63161 28.58010 39.73120 1.000 51.14199 299 VAL B C 1
ATOM 1103 O O . VAL B 1 9 ? 33.73231 27.34877 39.64177 1.000 50.76328 299 VAL B O 1
ATOM 1107 N N . ALA B 1 10 ? 32.48498 29.22413 39.53029 1.000 40.89491 300 ALA B N 1
ATOM 1108 C CA . ALA B 1 10 ? 31.26118 28.49438 39.22814 1.000 41.82424 300 ALA B CA 1
ATOM 1109 C C . ALA B 1 10 ? 31.37972 27.80086 37.87281 1.000 49.76529 300 ALA B C 1
ATOM 1110 O O . ALA B 1 10 ? 31.84388 28.40729 36.90010 1.000 47.80987 300 ALA B O 1
ATOM 1112 N N . PRO B 1 11 ? 30.97204 26.53911 37.77598 1.000 47.29329 301 PRO B N 1
ATOM 1113 C CA . PRO B 1 11 ? 31.07237 25.81795 36.50416 1.000 49.64364 301 PRO B CA 1
ATOM 1114 C C . PRO B 1 11 ? 29.87687 26.01832 35.58592 1.000 45.07106 301 PRO B C 1
ATOM 1115 O O . PRO B 1 11 ? 28.74448 26.24646 36.01702 1.000 43.56288 301 PRO B O 1
ATOM 1126 N N . GLU B 1 12 ? 30.17024 25.93577 34.28742 1.000 46.22018 302 GLU B N 1
ATOM 1127 C CA . GLU B 1 12 ? 29.14787 25.84261 33.25371 1.000 43.44029 302 GLU B CA 1
ATOM 1128 C C . GLU B 1 12 ? 28.15281 24.73936 33.59216 1.000 41.21614 302 GLU B C 1
ATOM 1129 O O . GLU B 1 12 ? 28.51196 23.71161 34.17082 1.000 46.46045 302 GLU B O 1
ATOM 1141 N N . ALA B 1 13 ? 26.89329 24.94263 33.21637 1.000 40.68946 303 ALA B N 1
ATOM 1142 C CA . ALA B 1 13 ? 25.92110 23.86030 33.32489 1.000 42.84636 303 ALA B CA 1
ATOM 1143 C C . ALA B 1 13 ? 26.30046 22.73129 32.36636 1.000 43.18458 303 ALA B C 1
ATOM 1144 O O . ALA B 1 13 ? 26.70673 22.99604 31.22996 1.000 40.02200 303 ALA B O 1
ATOM 1151 N N . PRO B 1 14 ? 26.18658 21.46599 32.79189 1.000 38.45240 304 PRO B N 1
ATOM 1152 C CA . PRO B 1 14 ? 26.58022 20.36300 31.89509 1.000 42.86373 304 PRO B CA 1
ATOM 1153 C C . PRO B 1 14 ? 25.88773 20.39564 30.54100 1.000 37.40332 304 PRO B C 1
ATOM 1154 O O . PRO B 1 14 ? 26.51772 20.08491 29.52495 1.000 36.17760 304 PRO B O 1
ATOM 1165 N N . SER B 1 15 ? 24.60178 20.75392 30.50124 1.000 39.19118 305 SER B N 1
ATOM 1166 C CA . SER B 1 15 ? 23.89829 20.83026 29.22601 1.000 42.22358 305 SER B CA 1
ATOM 1167 C C . SER B 1 15 ? 24.52108 21.87138 28.30730 1.000 39.42093 305 SER B C 1
ATOM 1168 O O . SER B 1 15 ? 24.53126 21.69648 27.08384 1.000 39.15839 305 SER B O 1
ATOM 1176 N N . GLU B 1 16 ? 25.03245 22.96361 28.87768 1.000 44.84426 306 GLU B N 1
ATOM 1177 C CA . GLU B 1 16 ? 25.59226 24.03739 28.06263 1.000 41.24770 306 GLU B CA 1
ATOM 1178 C C . GLU B 1 16 ? 26.99108 23.68433 27.57873 1.000 41.67064 306 GLU B C 1
ATOM 1179 O O . GLU B 1 16 ? 27.36775 24.03758 26.45660 1.000 40.57636 306 GLU B O 1
ATOM 1191 N N . GLN B 1 17 ? 27.76974 22.97871 28.40334 1.000 40.00163 307 GLN B N 1
ATOM 1192 C CA . GLN B 1 17 ? 29.02163 22.40818 27.91885 1.000 43.11295 307 GLN B CA 1
ATOM 1193 C C . GLN B 1 17 ? 28.76173 21.42943 26.77818 1.000 43.40814 307 GLN B C 1
ATOM 1194 O O . GLN B 1 17 ? 29.50680 21.39891 25.79231 1.000 40.91516 307 GLN B O 1
ATOM 1208 N N . ALA B 1 18 ? 27.70358 20.62377 26.89364 1.000 43.15752 308 ALA B N 1
ATOM 1209 C CA . ALA B 1 18 ? 27.38467 19.66866 25.83782 1.000 41.90441 308 ALA B CA 1
ATOM 1210 C C . ALA B 1 18 ? 26.97162 20.38490 24.55874 1.000 36.20916 308 ALA B C 1
ATOM 1211 O O . ALA B 1 18 ? 27.39819 20.00871 23.46261 1.000 39.86630 308 ALA B O 1
ATOM 1218 N N . ARG B 1 19 ? 26.12539 21.40593 24.68123 1.000 36.98402 309 ARG B N 1
ATOM 1219 C CA . ARG B 1 19 ? 25.76149 22.22387 23.52991 1.000 40.88737 309 ARG B CA 1
ATOM 1220 C C . ARG B 1 19 ? 27.00185 22.77333 22.83416 1.000 38.58041 309 ARG B C 1
ATOM 1221 O O . ARG B 1 19 ? 27.11995 22.70768 21.60523 1.000 46.05116 309 ARG B O 1
ATOM 1242 N N . ARG B 1 20 ? 27.95041 23.30566 23.60974 1.000 38.96695 310 ARG B N 1
ATOM 1243 C CA . ARG B 1 20 ? 29.17832 23.83687 23.02180 1.000 39.45570 310 ARG B CA 1
ATOM 1244 C C . ARG B 1 20 ? 29.94213 22.74673 22.27039 1.000 45.87233 310 ARG B C 1
ATOM 1245 O O . ARG B 1 20 ? 30.34465 22.93884 21.11758 1.000 39.02413 310 ARG B O 1
ATOM 1266 N N . VAL B 1 21 ? 30.14496 21.58771 22.90457 1.000 39.36952 311 VAL B N 1
ATOM 1267 C CA . VAL B 1 21 ? 30.83430 20.48131 22.23620 1.000 33.74806 311 VAL B CA 1
ATOM 1268 C C . VAL B 1 21 ? 30.11962 20.11503 20.94240 1.000 41.40635 311 VAL B C 1
ATOM 1269 O O . VAL B 1 21 ? 30.73909 19.97093 19.88137 1.000 47.63629 311 VAL B O 1
ATOM 1282 N N . PHE B 1 22 ? 28.80226 19.93339 21.02397 1.000 41.97138 312 PHE B N 1
ATOM 1283 C CA . PHE B 1 22 ? 28.02463 19.49773 19.87046 1.000 49.70233 312 PHE B CA 1
ATOM 1284 C C . PHE B 1 22 ? 28.19239 20.45802 18.69910 1.000 46.08665 312 PHE B C 1
ATOM 1285 O O . PHE B 1 22 ? 28.51706 20.04227 17.58109 1.000 49.15725 312 PHE B O 1
ATOM 1302 N N . GLN B 1 23 ? 27.97863 21.75253 18.93894 1.000 41.00502 313 GLN B N 1
ATOM 1303 C CA . GLN B 1 23 ? 28.17670 22.74106 17.88513 1.000 43.30689 313 GLN B CA 1
ATOM 1304 C C . GLN B 1 23 ? 29.59287 22.69102 17.32753 1.000 47.03997 313 GLN B C 1
ATOM 1305 O O . GLN B 1 23 ? 29.80052 22.94473 16.13396 1.000 44.67759 313 GLN B O 1
ATOM 1319 N N . THR B 1 24 ? 30.57580 22.35265 18.16346 1.000 36.66114 314 THR B N 1
ATOM 1320 C CA . THR B 1 24 ? 31.95459 22.28307 17.68766 1.000 43.02964 314 THR B CA 1
ATOM 1321 C C . THR B 1 24 ? 32.14435 21.12601 16.71110 1.000 43.59047 314 THR B C 1
ATOM 1322 O O . THR B 1 24 ? 32.87467 21.25802 15.72309 1.000 42.54672 314 THR B O 1
ATOM 1333 N N . TYR B 1 25 ? 31.49830 19.98720 16.96859 1.000 38.63167 315 TYR B N 1
ATOM 1334 C CA . TYR B 1 25 ? 31.52318 18.87259 16.02758 1.000 41.34324 315 TYR B CA 1
ATOM 1335 C C . TYR B 1 25 ? 30.63354 19.11933 14.81703 1.000 42.35776 315 TYR B C 1
ATOM 1336 O O . TYR B 1 25 ? 30.63545 18.30573 13.88510 1.000 41.25596 315 TYR B O 1
ATOM 1354 N N . ASP B 1 26 ? 29.87166 20.21177 14.82161 1.000 38.23518 316 ASP B N 1
ATOM 1355 C CA . ASP B 1 26 ? 28.95354 20.56748 13.74216 1.000 40.08324 316 ASP B CA 1
ATOM 1356 C C . ASP B 1 26 ? 29.37493 21.91183 13.16051 1.000 43.20021 316 ASP B C 1
ATOM 1357 O O . ASP B 1 26 ? 28.62605 22.89210 13.22432 1.000 45.09315 316 ASP B O 1
ATOM 1362 N N . PRO B 1 27 ? 30.57786 21.99031 12.58716 1.000 44.48611 317 PRO B N 1
ATOM 1363 C CA . PRO B 1 27 ? 31.09229 23.29501 12.13582 1.000 51.49217 317 PRO B CA 1
ATOM 1364 C C . PRO B 1 27 ? 30.25530 23.95091 11.05117 1.000 58.82240 317 PRO B C 1
ATOM 1365 O O . PRO B 1 27 ? 30.37947 25.16535 10.85115 1.000 60.70420 317 PRO B O 1
ATOM 1376 N N . GLU B 1 28 ? 29.41838 23.20158 10.33840 1.000 56.62173 318 GLU B N 1
ATOM 1377 C CA . GLU B 1 28 ? 28.53381 23.78823 9.33810 1.000 63.79484 318 GLU B CA 1
ATOM 1378 C C . GLU B 1 28 ? 27.16075 24.13508 9.90217 1.000 62.29313 318 GLU B C 1
ATOM 1379 O O . GLU B 1 28 ? 26.28579 24.56584 9.14344 1.000 57.36114 318 GLU B O 1
ATOM 1391 N N . ASP B 1 29 ? 26.95816 23.95560 11.20918 1.000 61.77369 319 ASP B N 1
ATOM 1392 C CA . ASP B 1 29 ? 25.69596 24.27820 11.87529 1.000 57.99433 319 ASP B CA 1
ATOM 1393 C C . ASP B 1 29 ? 24.51809 23.62678 11.15422 1.000 52.21495 319 ASP B C 1
ATOM 1394 O O . ASP B 1 29 ? 23.50809 24.26353 10.84099 1.000 55.41954 319 ASP B O 1
ATOM 1403 N N . ASN B 1 30 ? 24.65873 22.32881 10.88602 1.000 53.25770 320 ASN B N 1
ATOM 1404 C CA . ASN B 1 30 ? 23.54754 21.55371 10.35709 1.000 52.67306 320 ASN B CA 1
ATOM 1405 C C . ASN B 1 30 ? 22.44363 21.35916 11.38807 1.000 51.37547 320 ASN B C 1
ATOM 1406 O O . ASN B 1 30 ? 21.28953 21.13730 11.00735 1.000 51.55693 320 ASN B O 1
ATOM 1417 N N . GLY B 1 31 ? 22.76587 21.45611 12.67729 1.000 50.26606 321 GLY B N 1
ATOM 1418 C CA . GLY B 1 31 ? 21.84989 21.08537 13.73302 1.000 47.26377 321 GLY B CA 1
ATOM 1419 C C . GLY B 1 31 ? 21.99084 19.65388 14.19218 1.000 47.47977 321 GLY B C 1
ATOM 1420 O O . GLY B 1 31 ? 21.31283 19.25193 15.14727 1.000 49.36796 321 GLY B O 1
ATOM 1424 N N . PHE B 1 32 ? 22.85586 18.87901 13.54613 1.000 47.43634 322 PHE B N 1
ATOM 1425 C CA . PHE B 1 32 ? 23.03289 17.47337 13.85544 1.000 41.03501 322 PHE B CA 1
ATOM 1426 C C . PHE B 1 32 ? 24.45736 17.07393 13.50830 1.000 41.13978 322 PHE B C 1
ATOM 1427 O O . PHE B 1 32 ? 25.19369 17.81402 12.84848 1.000 39.69310 322 PHE B O 1
ATOM 1444 N N . ILE B 1 33 ? 24.83500 15.88660 13.96063 1.000 37.80864 323 ILE B N 1
ATOM 1445 C CA . ILE B 1 33 ? 26.09584 15.26032 13.57952 1.000 36.69817 323 ILE B CA 1
ATOM 1446 C C . ILE B 1 33 ? 25.75041 13.94334 12.89316 1.000 37.82341 323 ILE B C 1
ATOM 1447 O O . ILE B 1 33 ? 24.66168 13.38490 13.10763 1.000 38.51994 323 ILE B O 1
ATOM 1463 N N . PRO B 1 34 ? 26.65324 13.41641 12.07199 1.000 38.68948 324 PRO B N 1
ATOM 1464 C CA . PRO B 1 34 ? 26.47960 12.03442 11.60564 1.000 40.19739 324 PRO B CA 1
ATOM 1465 C C . PRO B 1 34 ? 26.54983 11.09960 12.80113 1.000 40.76165 324 PRO B C 1
ATOM 1466 O O . PRO B 1 34 ? 27.28422 11.34514 13.75804 1.000 37.02877 324 PRO B O 1
ATOM 1477 N N . ASP B 1 35 ? 25.77366 10.01804 12.75592 1.000 41.61859 325 ASP B N 1
ATOM 1478 C CA . ASP B 1 35 ? 25.77881 9.13219 13.91549 1.000 47.67963 325 ASP B CA 1
ATOM 1479 C C . ASP B 1 35 ? 27.11977 8.42860 14.09936 1.000 47.66773 325 ASP B C 1
ATOM 1480 O O . ASP B 1 35 ? 27.34156 7.82775 15.15614 1.000 41.21877 325 ASP B O 1
ATOM 1489 N N . SER B 1 36 ? 28.02779 8.52530 13.12173 1.000 40.97995 326 SER B N 1
ATOM 1490 C CA . SER B 1 36 ? 29.37026 7.97965 13.28777 1.000 44.68782 326 SER B CA 1
ATOM 1491 C C . SER B 1 36 ? 30.20540 8.78324 14.27527 1.000 45.67656 326 SER B C 1
ATOM 1492 O O . SER B 1 36 ? 31.23734 8.28645 14.74115 1.000 44.24140 326 SER B O 1
ATOM 1500 N N . LEU B 1 37 ? 29.78966 10.00973 14.59990 1.000 40.25068 327 LEU B N 1
ATOM 1501 C CA . LEU B 1 37 ? 30.50947 10.86089 15.53555 1.000 40.69928 327 LEU B CA 1
ATOM 1502 C C . LEU B 1 37 ? 29.96091 10.78899 16.95362 1.000 39.77908 327 LEU B C 1
ATOM 1503 O O . LEU B 1 37 ? 30.51804 11.43100 17.84920 1.000 36.70134 327 LEU B O 1
ATOM 1519 N N . LEU B 1 38 ? 28.88032 10.04152 17.18120 1.000 40.19489 328 LEU B N 1
ATOM 1520 C CA . LEU B 1 38 ? 28.29919 9.97925 18.51919 1.000 36.93933 328 LEU B CA 1
ATOM 1521 C C . LEU B 1 38 ? 29.32520 9.50127 19.54080 1.000 36.34865 328 LEU B C 1
ATOM 1522 O O . LEU B 1 38 ? 29.45663 10.07840 20.62643 1.000 35.65111 328 LEU B O 1
ATOM 1538 N N . GLU B 1 39 ? 30.05766 8.43698 19.21259 1.000 40.42219 329 GLU B N 1
ATOM 1539 C CA . GLU B 1 39 ? 31.09993 7.94671 20.10754 1.000 41.57287 329 GLU B CA 1
ATOM 1540 C C . GLU B 1 39 ? 32.03973 9.06842 20.53252 1.000 44.51095 329 GLU B C 1
ATOM 1541 O O . GLU B 1 39 ? 32.29074 9.26605 21.72664 1.000 39.70239 329 GLU B O 1
ATOM 1553 N N . ASP B 1 40 ? 32.56933 9.81760 19.56227 1.000 39.49365 330 ASP B N 1
ATOM 1554 C CA . ASP B 1 40 ? 33.51772 10.88064 19.88090 1.000 37.28034 330 ASP B CA 1
ATOM 1555 C C . ASP B 1 40 ? 32.89204 11.93000 20.78831 1.000 44.34887 330 ASP B C 1
ATOM 1556 O O . ASP B 1 40 ? 33.53196 12.40684 21.73529 1.000 37.10272 330 ASP B O 1
ATOM 1565 N N . VAL B 1 41 ? 31.64301 12.30985 20.51278 1.000 36.39613 331 VAL B N 1
ATOM 1566 C CA . VAL B 1 41 ? 31.00028 13.34176 21.31570 1.000 34.51607 331 VAL B CA 1
ATOM 1567 C C . VAL B 1 41 ? 30.74757 12.83966 22.73565 1.000 35.01185 331 VAL B C 1
ATOM 1568 O O . VAL B 1 41 ? 30.95468 13.57327 23.70842 1.000 37.48181 331 VAL B O 1
ATOM 1581 N N . MET B 1 42 ? 30.30965 11.58709 22.88899 1.000 35.79851 332 MET B N 1
ATOM 1582 C CA . MET B 1 42 ? 30.09196 11.07789 24.24028 1.000 35.64000 332 MET B CA 1
ATOM 1583 C C . MET B 1 42 ? 31.40566 10.96217 25.01045 1.000 35.93043 332 MET B C 1
ATOM 1584 O O . MET B 1 42 ? 31.45745 11.29554 26.19959 1.000 37.20427 3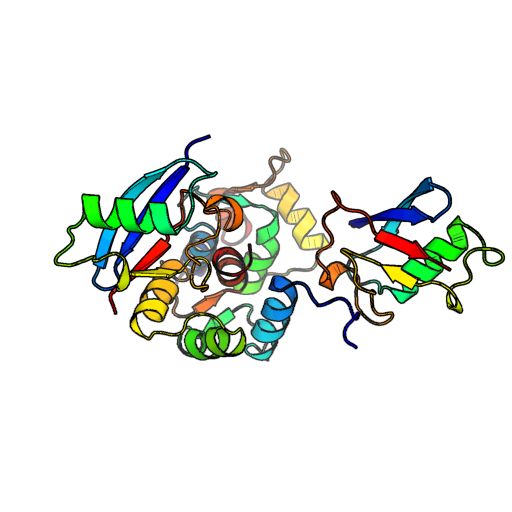32 MET B O 1
ATOM 1598 N N . LYS B 1 43 ? 32.48478 10.50879 24.35832 1.000 35.88499 333 LYS B N 1
ATOM 1599 C CA . LYS B 1 43 ? 33.76889 10.45076 25.05477 1.000 37.25224 333 LYS B CA 1
ATOM 1600 C C . LYS B 1 43 ? 34.23186 11.84069 25.47894 1.000 43.94959 333 LYS B C 1
ATOM 1601 O O . LYS B 1 43 ? 34.75060 12.01973 26.58748 1.000 38.52122 333 LYS B O 1
ATOM 1620 N N . ALA B 1 44 ? 34.06079 12.84330 24.60888 1.000 40.16618 334 ALA B N 1
ATOM 1621 C CA . ALA B 1 44 ? 34.48636 14.19364 24.96904 1.000 41.29306 334 ALA B CA 1
ATOM 1622 C C . ALA B 1 44 ? 33.71384 14.71990 26.17126 1.000 36.55084 334 ALA B C 1
ATOM 1623 O O . ALA B 1 44 ? 34.21901 15.57093 26.91223 1.000 38.04411 334 ALA B O 1
ATOM 1630 N N . LEU B 1 45 ? 32.49551 14.22440 26.38960 1.000 40.84491 335 LEU B N 1
ATOM 1631 C CA . LEU B 1 45 ? 31.66581 14.65497 27.50449 1.000 36.48594 335 LEU B CA 1
ATOM 1632 C C . LEU B 1 45 ? 31.71591 13.68147 28.68346 1.000 38.90074 335 LEU B C 1
ATOM 1633 O O . LEU B 1 45 ? 30.84902 13.73331 29.56059 1.000 36.87835 335 LEU B O 1
ATOM 1649 N N . ASP B 1 46 ? 32.71111 12.79789 28.72050 1.000 42.82862 336 ASP B N 1
ATOM 1650 C CA . ASP B 1 46 ? 32.89303 11.85980 29.83195 1.000 49.47433 336 ASP B CA 1
ATOM 1651 C C . ASP B 1 46 ? 31.66845 10.97425 30.05350 1.000 46.65533 336 ASP B C 1
ATOM 1652 O O . ASP B 1 46 ? 31.37847 10.56836 31.18272 1.000 43.67676 336 ASP B O 1
ATOM 1661 N N . LEU B 1 47 ? 30.94127 10.65325 28.99040 1.000 35.48887 337 LEU B N 1
ATOM 1662 C CA . LEU B 1 47 ? 29.83071 9.72056 29.10135 1.000 34.82423 337 LEU B CA 1
ATOM 1663 C C . LEU B 1 47 ? 30.29561 8.30376 28.76958 1.000 36.22531 337 LEU B C 1
ATOM 1664 O O . LEU B 1 47 ? 31.29033 8.09493 28.07042 1.000 37.12242 337 LEU B O 1
ATOM 1680 N N . VAL B 1 48 ? 29.55612 7.32191 29.29065 1.000 33.74840 338 VAL B N 1
ATOM 1681 C CA . VAL B 1 48 ? 29.92329 5.92550 29.08657 1.000 36.50017 338 VAL B CA 1
ATOM 1682 C C . VAL B 1 48 ? 30.01102 5.63767 27.59548 1.000 36.94018 338 VAL B C 1
ATOM 1683 O O . VAL B 1 48 ? 29.10249 5.98062 26.82740 1.000 34.63001 338 VAL B O 1
ATOM 1696 N N . SER B 1 49 ? 31.10620 4.98929 27.17720 1.000 38.07767 339 SER B N 1
ATOM 1697 C CA . SER B 1 49 ? 31.37843 4.79657 25.75740 1.000 41.12089 339 SER B CA 1
ATOM 1698 C C . SER B 1 49 ? 31.61528 3.33368 25.39149 1.000 47.05441 339 SER B C 1
ATOM 1699 O O . SER B 1 49 ? 32.27522 3.04527 24.39173 1.000 47.91802 339 SER B O 1
ATOM 1707 N N . ASP B 1 50 ? 31.07652 2.39549 26.16653 1.000 40.84453 340 ASP B N 1
ATOM 1708 C CA . ASP B 1 50 ? 31.13416 0.99099 25.77059 1.000 44.34173 340 ASP B CA 1
ATOM 1709 C C . ASP B 1 50 ? 30.48190 0.81456 24.39982 1.000 43.80392 340 ASP B C 1
ATOM 1710 O O . ASP B 1 50 ? 29.36823 1.31600 24.18161 1.000 41.53890 340 ASP B O 1
ATOM 1719 N N . PRO B 1 51 ? 31.13159 0.11818 23.45582 1.000 48.62649 341 PRO B N 1
ATOM 1720 C CA . PRO B 1 51 ? 30.56508 0.03210 22.09434 1.000 51.99536 341 PRO B CA 1
ATOM 1721 C C . PRO B 1 51 ? 29.10155 -0.37845 22.02838 1.000 47.51329 341 PRO B C 1
ATOM 1722 O O . PRO B 1 51 ? 28.32315 0.25348 21.30596 1.000 48.47922 341 PRO B O 1
ATOM 1733 N N . GLU B 1 52 ? 28.70218 -1.43856 22.73970 1.000 48.95989 342 GLU B N 1
ATOM 1734 C CA . GLU B 1 52 ? 27.31212 -1.87608 22.64733 1.000 48.07927 342 GLU B CA 1
ATOM 1735 C C . GLU B 1 52 ? 26.36405 -0.86055 23.27394 1.000 46.46818 342 GLU B C 1
ATOM 1736 O O . GLU B 1 52 ? 25.22729 -0.70483 22.81257 1.000 44.65279 342 GLU B O 1
ATOM 1748 N N . TYR B 1 53 ? 26.80178 -0.17602 24.33188 1.000 41.93920 343 TYR B N 1
ATOM 1749 C CA . TYR B 1 53 ? 25.97763 0.87827 24.91209 1.000 47.14499 343 TYR B CA 1
ATOM 1750 C C . TYR B 1 53 ? 25.73685 1.99743 23.90475 1.000 41.80422 343 TYR B C 1
ATOM 1751 O O . TYR B 1 53 ? 24.61267 2.49507 23.77102 1.000 40.09948 343 TYR B O 1
ATOM 1769 N N . ILE B 1 54 ? 26.77873 2.39746 23.17385 1.000 35.20878 344 ILE B N 1
ATOM 1770 C CA . ILE B 1 54 ? 26.62340 3.46219 22.18656 1.000 43.61422 344 ILE B CA 1
ATOM 1771 C C . ILE B 1 54 ? 25.66545 3.04730 21.07836 1.000 40.30918 344 ILE B C 1
ATOM 1772 O O . ILE B 1 54 ? 24.95724 3.88746 20.51393 1.000 41.30204 344 ILE B O 1
ATOM 1788 N N . ASN B 1 55 ? 25.61871 1.75732 20.74408 1.000 43.58512 345 ASN B N 1
ATOM 1789 C CA . ASN B 1 55 ? 24.68246 1.31785 19.71318 1.000 40.91962 345 ASN B CA 1
ATOM 1790 C C . ASN B 1 55 ? 23.24360 1.34581 20.21887 1.000 44.97485 345 ASN B C 1
ATOM 1791 O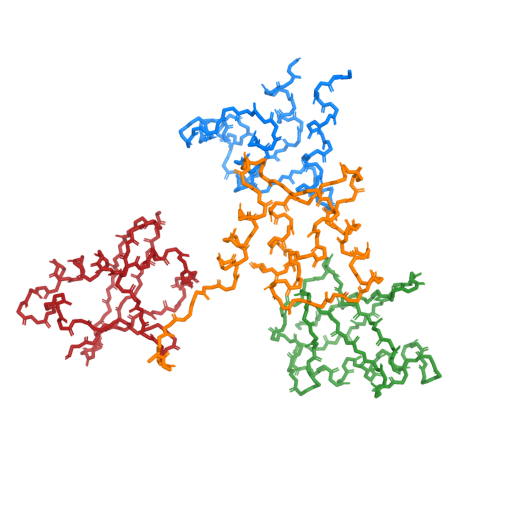 O . ASN B 1 55 ? 22.32282 1.66464 19.45820 1.000 43.86302 345 ASN B O 1
ATOM 1802 N N . LEU B 1 56 ? 23.01906 1.02679 21.49846 1.000 42.82580 346 LEU B N 1
ATOM 1803 C CA . LEU B 1 56 ? 21.69366 1.25512 22.07063 1.000 49.50850 346 LEU B CA 1
ATOM 1804 C C . LEU B 1 56 ? 21.32755 2.73299 22.01406 1.000 44.46231 346 LEU B C 1
ATOM 1805 O O . LEU B 1 56 ? 20.17766 3.09165 21.73072 1.000 41.15777 346 LEU B O 1
ATOM 1821 N N . MET B 1 57 ? 22.29457 3.60862 22.29025 1.000 42.07182 347 MET B N 1
ATOM 1822 C CA . MET B 1 57 ? 21.99316 5.03504 22.34870 1.000 40.37988 347 MET B CA 1
ATOM 1823 C C . MET B 1 57 ? 21.74109 5.59524 20.95676 1.000 42.01109 347 MET B C 1
ATOM 1824 O O . MET B 1 57 ? 20.86896 6.45404 20.77630 1.000 42.13805 347 MET B O 1
ATOM 1838 N N . LYS B 1 58 ? 22.49737 5.12330 19.96262 1.000 36.59368 348 LYS B N 1
ATOM 1839 C CA . LYS B 1 58 ? 22.21731 5.49552 18.58088 1.000 43.08989 348 LYS B CA 1
ATOM 1840 C C . LYS B 1 58 ? 20.76605 5.20367 18.23417 1.000 47.63663 348 LYS B C 1
ATOM 1841 O O . LYS B 1 58 ? 20.08578 6.02119 17.60085 1.000 45.68322 348 LYS B O 1
ATOM 1860 N N . ASN B 1 59 ? 20.27794 4.03302 18.65019 1.000 48.92229 349 ASN B N 1
ATOM 1861 C CA . ASN B 1 59 ? 18.92949 3.60966 18.29926 1.000 50.74533 349 ASN B CA 1
ATOM 1862 C C . ASN B 1 59 ? 17.88141 4.36202 19.10660 1.000 47.17869 349 ASN B C 1
ATOM 1863 O O . ASN B 1 59 ? 16.81048 4.69229 18.58493 1.000 56.99706 349 ASN B O 1
ATOM 1874 N N . LYS B 1 60 ? 18.16306 4.63971 20.37971 1.000 46.03111 350 LYS B N 1
ATOM 1875 C CA . LYS B 1 60 ? 17.25588 5.48027 21.15311 1.000 51.36280 350 LYS B CA 1
ATOM 1876 C C . LYS B 1 60 ? 17.15785 6.87747 20.54968 1.000 48.20468 350 LYS B C 1
ATOM 1877 O O . LYS B 1 60 ? 16.06235 7.44336 20.44538 1.000 46.92821 350 LYS B O 1
ATOM 1896 N N . LEU B 1 61 ? 18.28989 7.44212 20.12383 1.000 44.16873 351 LEU B N 1
ATOM 1897 C CA . LEU B 1 61 ? 18.29348 8.82192 19.65316 1.000 40.66140 351 LEU B CA 1
ATOM 1898 C C . LEU B 1 61 ? 17.81500 8.95366 18.21561 1.000 43.96692 351 LEU B C 1
ATOM 1899 O O . LEU B 1 61 ? 17.22988 9.98106 17.85755 1.000 49.93993 351 LEU B O 1
ATOM 1915 N N . ASP B 1 62 ? 18.05849 7.94535 17.38152 1.000 41.56228 352 ASP B N 1
ATOM 1916 C CA . ASP B 1 62 ? 17.75088 7.99785 15.95340 1.000 49.34267 352 ASP B CA 1
ATOM 1917 C C . ASP B 1 62 ? 16.85416 6.82014 15.58554 1.000 46.83261 352 ASP B C 1
ATOM 1918 O O . ASP B 1 62 ? 17.22832 5.95909 14.78063 1.000 54.30755 352 ASP B O 1
ATOM 1927 N N . PRO B 1 63 ? 15.65296 6.75536 16.16241 1.000 53.15575 353 PRO B N 1
ATOM 1928 C CA . PRO B 1 63 ? 14.78635 5.59211 15.90600 1.000 55.66709 353 PRO B CA 1
ATOM 1929 C C . PRO B 1 63 ? 14.34090 5.48145 14.46257 1.000 57.96120 353 PRO B C 1
ATOM 1930 O O . PRO B 1 63 ? 14.14376 4.36397 13.96795 1.000 58.87696 353 PRO B O 1
ATOM 1941 N N . GLU B 1 64 ? 14.16901 6.60942 13.76855 1.000 59.56811 354 GLU B N 1
ATOM 1942 C CA . GLU B 1 64 ? 13.77506 6.59727 12.36441 1.000 59.16839 354 GLU B CA 1
ATOM 1943 C C . GLU B 1 64 ? 14.91077 6.17978 11.43213 1.000 62.77821 354 GLU B C 1
ATOM 1944 O O . GLU B 1 64 ? 14.68109 6.06525 10.22388 1.000 60.81240 354 GLU B O 1
ATOM 1956 N N . GLY B 1 65 ? 16.11981 5.95822 11.94276 1.000 57.56243 355 GLY B N 1
ATOM 1957 C CA . GLY B 1 65 ? 17.20624 5.52495 11.09043 1.000 56.00163 355 GLY B CA 1
ATOM 1958 C C . GLY B 1 65 ? 17.66963 6.56011 10.09538 1.000 60.09831 355 GLY B C 1
ATOM 1959 O O . GLY B 1 65 ? 18.06583 6.20614 8.98096 1.000 61.23068 355 GLY B O 1
ATOM 1963 N N . LEU B 1 66 ? 17.62988 7.84046 10.46326 1.000 52.30052 356 LEU B N 1
ATOM 1964 C CA . LEU B 1 66 ? 18.08441 8.88336 9.55550 1.000 52.38824 356 LEU B CA 1
ATOM 1965 C C . LEU B 1 66 ? 19.60174 8.94594 9.44985 1.000 53.41075 356 LEU B C 1
ATOM 1966 O O . LEU B 1 66 ? 20.11544 9.62147 8.55197 1.000 53.40840 356 LEU B O 1
ATOM 1982 N N . GLY B 1 67 ? 20.32487 8.24975 10.32027 1.000 49.85036 357 GLY B N 1
ATOM 1983 C CA . GLY B 1 67 ? 21.76978 8.26337 10.28078 1.000 55.04433 357 GLY B CA 1
ATOM 1984 C C . GLY B 1 67 ? 22.41247 9.45531 10.94800 1.000 49.84492 357 GLY B C 1
ATOM 1985 O O . GLY B 1 67 ? 23.62289 9.65454 10.79309 1.000 46.29387 357 GLY B O 1
ATOM 1989 N N . ILE B 1 68 ? 21.64732 10.24559 11.69636 1.000 49.84278 358 ILE B N 1
ATOM 1990 C CA . ILE B 1 68 ? 22.13669 11.47378 12.30236 1.000 44.03127 358 ILE B CA 1
ATOM 1991 C C . ILE B 1 68 ? 21.69509 11.52909 13.75571 1.000 44.41176 358 ILE B C 1
ATOM 1992 O O . ILE B 1 68 ? 20.72999 10.88098 14.16383 1.000 41.65550 358 ILE B O 1
ATOM 2008 N N . ILE B 1 69 ? 22.42304 12.32144 14.53725 1.000 39.65684 359 ILE B N 1
ATOM 2009 C CA . ILE B 1 69 ? 22.06482 12.63005 15.91674 1.000 35.56677 359 ILE B CA 1
ATOM 2010 C C . ILE B 1 69 ? 21.74517 14.11736 15.97528 1.000 38.16768 359 ILE B C 1
ATOM 2011 O O . ILE B 1 69 ? 22.62204 14.95532 15.73146 1.000 38.58310 359 ILE B O 1
ATOM 2027 N N . LEU B 1 70 ? 20.49709 14.44771 16.28183 1.000 35.96034 360 LEU B N 1
ATOM 2028 C CA . LEU B 1 70 ? 20.09319 15.83678 16.43181 1.000 39.50200 360 LEU B CA 1
ATOM 2029 C C . LEU B 1 70 ? 20.37998 16.30503 17.85278 1.000 41.78054 360 LEU B C 1
ATOM 2030 O O . LEU B 1 70 ? 20.40293 15.51060 18.79665 1.000 37.36161 360 LEU B O 1
ATOM 2046 N N . LEU B 1 71 ? 20.60571 17.61247 17.99466 1.000 40.94213 361 LEU B N 1
ATOM 2047 C CA . LEU B 1 71 ? 21.00160 18.16027 19.28954 1.000 40.67749 361 LEU B CA 1
ATOM 2048 C C . LEU B 1 71 ? 19.91137 17.95615 20.33430 1.000 46.03755 361 LEU B C 1
ATOM 2049 O O . LEU B 1 71 ? 20.18641 17.51543 21.45530 1.000 39.30601 361 LEU B O 1
ATOM 2065 N N . GLY B 1 72 ? 18.66802 18.28450 19.98808 1.000 37.92928 362 GLY B N 1
ATOM 2066 C CA . GLY B 1 72 ? 17.56381 18.18221 20.91031 1.000 41.39271 362 GLY B CA 1
ATOM 2067 C C . GLY B 1 72 ? 17.49200 16.83949 21.60756 1.000 39.97333 362 GLY B C 1
ATOM 2068 O O . GLY B 1 72 ? 17.57058 16.74471 22.83912 1.000 39.65335 362 GLY B O 1
ATOM 2072 N N . PRO B 1 73 ? 17.32742 15.76837 20.82789 1.000 41.04300 363 PRO B N 1
ATOM 2073 C CA . PRO B 1 73 ? 17.27433 14.43138 21.44377 1.000 35.08097 363 PRO B CA 1
ATOM 2074 C C . PRO B 1 73 ? 18.52517 14.09053 22.23389 1.000 38.91963 363 PRO B C 1
ATOM 2075 O O . PRO B 1 73 ? 18.43889 13.42027 23.27064 1.000 42.99859 363 PRO B O 1
ATOM 2086 N N . PHE B 1 74 ? 19.69427 14.53524 21.76892 1.000 37.66974 364 PHE B N 1
ATOM 2087 C CA . PHE B 1 74 ? 20.93587 14.24750 22.48192 1.000 33.81429 364 PHE B CA 1
ATOM 2088 C C . PHE B 1 74 ? 20.92495 14.87645 23.87222 1.000 37.40405 364 PHE B C 1
ATOM 2089 O O . PHE B 1 74 ? 21.14545 14.19036 24.87700 1.000 39.50890 364 PHE B O 1
ATOM 2106 N N . LEU B 1 75 ? 20.65743 16.18259 23.95223 1.000 38.15814 365 LEU B N 1
ATOM 2107 C CA . LEU B 1 75 ? 20.56444 16.82935 25.25793 1.000 38.21509 365 LEU B CA 1
ATOM 2108 C C . LEU B 1 75 ? 19.45451 16.21653 26.10717 1.000 41.75714 365 LEU B C 1
ATOM 2109 O O . LEU B 1 75 ? 19.59630 16.09036 27.32961 1.000 40.49627 365 LEU B O 1
ATOM 2125 N N . GLN B 1 76 ? 18.33967 15.82638 25.48279 1.000 41.62435 366 GLN B N 1
ATOM 2126 C CA . GLN B 1 76 ? 17.22647 15.28284 26.25663 1.000 41.48752 366 GLN B CA 1
ATOM 2127 C C . GLN B 1 76 ? 17.59537 13.96820 26.93394 1.000 47.19663 366 GLN B C 1
ATOM 2128 O O . GLN B 1 76 ? 17.13077 13.69489 28.04511 1.000 46.54867 366 GLN B O 1
ATOM 2142 N N . GLU B 1 77 ? 18.42053 13.14165 26.28714 1.000 42.98410 367 GLU B N 1
ATOM 2143 C CA . GLU B 1 77 ? 18.80344 11.86888 26.89036 1.000 40.66268 367 GLU B CA 1
ATOM 2144 C C . GLU B 1 77 ? 19.88381 12.05450 27.94954 1.000 37.24678 367 GLU B C 1
ATOM 2145 O O . GLU B 1 77 ? 19.80129 11.46371 29.03107 1.000 43.34959 367 GLU B O 1
ATOM 2157 N N . PHE B 1 78 ? 20.89445 12.87510 27.65925 1.000 37.18767 368 PHE B N 1
ATOM 2158 C CA . PHE B 1 78 ? 22.09878 12.93299 28.47764 1.000 36.48253 368 PHE B CA 1
ATOM 2159 C C . PHE B 1 78 ? 22.14363 14.12278 29.41871 1.000 41.00251 368 PHE B C 1
ATOM 2160 O O . PHE B 1 78 ? 22.84244 14.05672 30.43856 1.000 35.98111 368 PHE B O 1
ATOM 2177 N N . PHE B 1 79 ? 21.42099 15.20309 29.12482 1.000 39.27343 369 PHE B N 1
ATOM 2178 C CA . PHE B 1 79 ? 21.46804 16.41432 29.95347 1.000 39.61933 369 PHE B CA 1
ATOM 2179 C C . PHE B 1 79 ? 20.09575 17.06874 30.02617 1.000 46.40674 369 PHE B C 1
ATOM 2180 O O . PHE B 1 79 ? 19.93373 18.24521 29.70532 1.000 45.58756 369 PHE B O 1
ATOM 2197 N N . PRO B 1 80 ? 19.07245 16.32740 30.48704 1.000 44.89081 370 PRO B N 1
ATOM 2198 C CA . PRO B 1 80 ? 17.71968 16.91031 30.52280 1.000 47.99024 370 PRO B CA 1
ATOM 2199 C C . PRO B 1 80 ? 17.62241 18.14161 31.42451 1.000 58.90925 370 PRO B C 1
ATOM 2200 O O . PRO B 1 80 ? 16.63028 18.86308 31.33434 1.000 54.36142 370 PRO B O 1
ATOM 2211 N N . MET C 2 6 ? 5.06104 7.04218 46.31550 1.000 94.80130 1 MET C N 1
ATOM 2212 C CA . MET C 2 6 ? 5.86396 7.88637 45.44057 1.000 110.63147 1 MET C CA 1
ATOM 2213 C C . MET C 2 6 ? 6.56476 7.00721 44.42123 1.000 105.89300 1 MET C C 1
ATOM 2214 O O . MET C 2 6 ? 7.46252 7.44963 43.70390 1.000 128.58680 1 MET C O 1
ATOM 2219 N N . ALA C 2 7 ? 6.12484 5.75463 44.36569 1.000 94.00734 2 ALA C N 1
ATOM 2220 C CA . ALA C 2 7 ? 6.94137 4.69022 43.80177 1.000 91.90375 2 ALA C CA 1
ATOM 2221 C C . ALA C 2 7 ? 7.19063 4.88456 42.31342 1.000 93.58103 2 ALA C C 1
ATOM 2222 O O . ALA C 2 7 ? 6.29465 5.27185 41.55758 1.000 98.63035 2 ALA C O 1
ATOM 2229 N N . VAL C 2 8 ? 8.42365 4.59933 41.90182 1.000 78.41716 3 VAL C N 1
ATOM 2230 C CA . VAL C 2 8 ? 8.86314 4.71528 40.51815 1.000 77.46996 3 VAL C CA 1
ATOM 2231 C C . VAL C 2 8 ? 9.03462 3.31366 39.94948 1.000 75.00132 3 VAL C C 1
ATOM 2232 O O . VAL C 2 8 ? 9.55858 2.41748 40.62350 1.000 75.10044 3 VAL C O 1
ATOM 2245 N N . THR C 2 9 ? 8.58319 3.12366 38.70906 1.000 62.17906 4 THR C N 1
ATOM 2246 C CA . THR C 2 9 ? 8.77025 1.87235 37.97835 1.000 57.30105 4 THR C CA 1
ATOM 2247 C C . THR C 2 9 ? 9.90671 2.08570 36.98425 1.000 53.95471 4 THR C C 1
ATOM 2248 O O . THR C 2 9 ? 9.77371 2.86462 36.03547 1.000 52.85829 4 THR C O 1
ATOM 2259 N N . ILE C 2 10 ? 11.01807 1.39075 37.19640 1.000 49.33153 5 ILE C N 1
ATOM 2260 C CA . ILE C 2 10 ? 12.23545 1.59860 36.42369 1.000 46.00018 5 ILE C CA 1
ATOM 2261 C C . ILE C 2 10 ? 12.31211 0.50428 35.37005 1.000 48.69353 5 ILE C C 1
ATOM 2262 O O . ILE C 2 10 ? 12.27295 -0.68887 35.69569 1.000 46.56556 5 ILE C O 1
ATOM 2278 N N . THR C 2 11 ? 12.42015 0.90013 34.10909 1.000 47.06320 6 THR C N 1
ATOM 2279 C CA . THR C 2 11 ? 12.64489 -0.05119 33.03338 1.000 46.83993 6 THR C CA 1
ATOM 2280 C C . THR C 2 11 ? 14.14282 -0.26205 32.85745 1.000 44.20585 6 THR C C 1
ATOM 2281 O O . THR C 2 11 ? 14.91367 0.70266 32.80891 1.000 43.81256 6 THR C O 1
ATOM 2292 N N . LEU C 2 12 ? 14.54505 -1.52094 32.75617 1.000 44.77421 7 LEU C N 1
ATOM 2293 C CA . LEU C 2 12 ? 15.93746 -1.88753 32.56776 1.000 47.18898 7 LEU C CA 1
ATOM 2294 C C . LEU C 2 12 ? 16.09945 -2.56023 31.21751 1.000 48.54300 7 LEU C C 1
ATOM 2295 O O . LEU C 2 12 ? 15.24222 -3.33778 30.79292 1.000 45.10075 7 LEU C O 1
ATOM 2311 N N . LYS C 2 13 ? 17.19693 -2.23631 30.54498 1.000 42.74498 8 LYS C N 1
ATOM 2312 C CA . LYS C 2 13 ? 17.53939 -2.82675 29.26214 1.000 55.26992 8 LYS C CA 1
ATOM 2313 C C . LYS C 2 13 ? 18.94296 -3.39979 29.36648 1.000 44.34690 8 LYS C C 1
ATOM 2314 O O . LYS C 2 13 ? 19.84928 -2.73955 29.88410 1.000 43.12345 8 LYS C O 1
ATOM 2333 N N . THR C 2 14 ? 19.11406 -4.63189 28.91069 1.000 50.32724 9 THR C N 1
ATOM 2334 C CA . THR C 2 14 ? 20.44269 -5.20897 28.81133 1.000 60.76558 9 THR C CA 1
ATOM 2335 C C . THR C 2 14 ? 20.99218 -4.90975 27.42316 1.000 57.99562 9 THR C C 1
ATOM 2336 O O . THR C 2 14 ? 20.24809 -4.61254 26.48736 1.000 58.82046 9 THR C O 1
ATOM 2347 N N . LEU C 2 15 ? 22.30792 -4.98025 27.29272 1.000 71.80508 10 LEU C N 1
ATOM 2348 C CA . LEU C 2 15 ? 22.92818 -4.67678 26.01546 1.000 78.49614 10 LEU C CA 1
ATOM 2349 C C . LEU C 2 15 ? 23.01543 -5.89461 25.10507 1.000 88.61481 10 LEU C C 1
ATOM 2350 O O . LEU C 2 15 ? 23.50470 -5.77409 23.97737 1.000 89.46530 10 LEU C O 1
ATOM 2366 N N . GLN C 2 16 ? 22.54215 -7.05749 25.56298 1.000 79.01522 11 GLN C N 1
ATOM 2367 C CA . GLN C 2 16 ? 22.18356 -8.15522 24.67916 1.000 94.51849 11 GLN C CA 1
ATOM 2368 C C . GLN C 2 16 ? 20.66737 -8.27616 24.52742 1.000 88.71284 11 GLN C C 1
ATOM 2369 O O . GLN C 2 16 ? 20.13276 -9.38881 24.44548 1.000 88.84411 11 GLN C O 1
ATOM 2383 N N . GLN C 2 17 ? 19.96579 -7.14681 24.54560 1.000 81.43518 12 GLN C N 1
ATOM 2384 C CA . GLN C 2 17 ? 18.63101 -7.09308 23.97201 1.000 73.80679 12 GLN C CA 1
ATOM 2385 C C . GLN C 2 17 ? 17.58027 -7.81569 24.81007 1.000 73.05910 12 GLN C C 1
ATOM 2386 O O . GLN C 2 17 ? 16.89960 -8.72250 24.32020 1.000 83.73029 12 GLN C O 1
ATOM 2392 N N . GLN C 2 18 ? 17.44454 -7.42148 26.07573 1.000 66.47187 13 GLN C N 1
ATOM 2393 C CA . GLN C 2 18 ? 16.30083 -7.80234 26.88986 1.000 63.03424 13 GLN C CA 1
ATOM 2394 C C . GLN C 2 18 ? 15.83248 -6.57877 27.66614 1.000 69.63529 13 GLN C C 1
ATOM 2395 O O . GLN C 2 18 ? 16.58391 -5.61982 27.86445 1.000 60.65611 13 GLN C O 1
ATOM 2409 N N . THR C 2 19 ? 14.58452 -6.63201 28.12563 1.000 67.33804 14 THR C N 1
ATOM 2410 C CA . THR C 2 19 ? 13.98872 -5.54412 28.88737 1.000 65.98193 14 THR C CA 1
ATOM 2411 C C . THR C 2 19 ? 13.15237 -6.11629 30.02041 1.000 60.40692 14 THR C C 1
ATOM 2412 O O . THR C 2 19 ? 12.51802 -7.16388 29.86384 1.000 64.03533 14 THR C O 1
ATOM 2423 N N . PHE C 2 20 ? 13.16412 -5.42921 31.15944 1.000 59.14188 15 PHE C N 1
ATOM 2424 C CA . PHE C 2 20 ? 12.32801 -5.80050 32.29251 1.000 60.21154 15 PHE C CA 1
ATOM 2425 C C . PHE C 2 20 ? 12.17676 -4.58109 33.19204 1.000 59.67894 15 PHE C C 1
ATOM 2426 O O . PHE C 2 20 ? 12.82209 -3.54887 32.98683 1.000 52.93316 15 PHE C O 1
ATOM 2443 N N . LYS C 2 21 ? 11.30863 -4.71099 34.19576 1.000 56.19085 16 LYS C N 1
ATOM 2444 C CA . LYS C 2 21 ? 10.91977 -3.58063 35.02486 1.000 62.52339 16 LYS C CA 1
ATOM 2445 C C . LYS C 2 21 ? 11.05754 -3.90995 36.50346 1.000 57.49139 16 LYS C C 1
ATOM 2446 O O . LYS C 2 21 ? 10.85133 -5.04888 36.93189 1.000 59.74656 16 LYS C O 1
ATOM 2465 N N . ILE C 2 22 ? 11.40800 -2.88328 37.27585 1.000 55.98066 17 ILE C N 1
ATOM 2466 C CA . ILE C 2 22 ? 11.62785 -2.99055 38.71252 1.000 50.43229 17 ILE C CA 1
ATOM 2467 C C . ILE C 2 22 ? 10.87507 -1.85675 39.39510 1.000 56.66139 17 ILE C C 1
ATOM 2468 O O . ILE C 2 22 ? 11.02102 -0.68989 39.01496 1.000 59.90910 17 ILE C O 1
ATOM 2484 N N . ARG C 2 23 ? 10.07804 -2.19733 40.39847 1.000 61.13925 18 ARG C N 1
ATOM 2485 C CA . ARG C 2 23 ? 9.36314 -1.22701 41.21291 1.000 56.88067 18 ARG C CA 1
ATOM 2486 C C . ARG C 2 23 ? 10.17668 -0.95957 42.46968 1.000 64.67891 18 ARG C C 1
ATOM 2487 O O . ARG C 2 23 ? 10.68168 -1.89245 43.09609 1.000 64.55524 18 ARG C O 1
ATOM 2508 N N . MET C 2 24 ? 10.31313 0.31085 42.83952 1.000 59.78162 19 MET C N 1
ATOM 2509 C CA . MET C 2 24 ? 11.02168 0.60165 44.07882 1.000 68.34802 19 MET C CA 1
ATOM 2510 C C . MET C 2 24 ? 10.72117 2.02166 44.53158 1.000 64.20970 19 MET C C 1
ATOM 2511 O O . MET C 2 24 ? 10.21861 2.84947 43.76732 1.000 73.04285 19 MET C O 1
ATOM 2516 N N . GLU C 2 25 ? 11.03844 2.28378 45.79601 1.000 55.90026 20 GLU C N 1
ATOM 2517 C CA . GLU C 2 25 ? 10.74056 3.55990 46.42195 1.000 55.97047 20 GLU C CA 1
ATOM 2518 C C . GLU C 2 25 ? 11.83621 4.57637 46.10377 1.000 50.26994 20 GLU C C 1
ATOM 2519 O O . GLU C 2 25 ? 13.01389 4.22168 45.99988 1.000 51.55978 20 GLU C O 1
ATOM 2531 N N . PRO C 2 26 ? 11.47186 5.85146 45.95733 1.000 52.91042 21 PRO C N 1
ATOM 2532 C CA . PRO C 2 26 ? 12.47781 6.85432 45.56441 1.000 52.16458 21 PRO C CA 1
ATOM 2533 C C . PRO C 2 26 ? 13.60382 7.03493 46.56974 1.000 56.60323 21 PRO C C 1
ATOM 2534 O O . PRO C 2 26 ? 14.70309 7.44643 46.17760 1.000 48.41606 21 PRO C O 1
ATOM 2545 N N . ASP C 2 27 ? 13.37532 6.74566 47.85309 1.000 51.98725 22 ASP C N 1
ATOM 2546 C CA . ASP C 2 27 ? 14.43540 6.89753 48.84346 1.000 48.19108 22 ASP C CA 1
ATOM 2547 C C . ASP C 2 27 ? 15.39112 5.70861 48.87620 1.000 47.36729 22 ASP C C 1
ATOM 2548 O O . ASP C 2 27 ? 16.48533 5.82983 49.43397 1.000 40.16333 22 ASP C O 1
ATOM 2557 N N . GLU C 2 28 ? 15.01894 4.57668 48.28295 1.000 47.43402 23 GLU C N 1
ATOM 2558 C CA . GLU C 2 28 ? 15.88901 3.40592 48.27654 1.000 50.13160 23 GLU C CA 1
ATOM 2559 C C . GLU C 2 28 ? 17.07961 3.62940 47.34782 1.000 43.89054 23 GLU C C 1
ATOM 2560 O O . GLU C 2 28 ? 16.97796 4.31023 46.32411 1.000 44.03879 23 GLU C O 1
ATOM 2572 N N . THR C 2 29 ? 18.21965 3.04126 47.71818 1.000 42.57368 24 THR C N 1
ATOM 2573 C CA . THR C 2 29 ? 19.47933 3.32392 47.04637 1.000 42.40325 24 THR C CA 1
ATOM 2574 C C . THR C 2 29 ? 19.65949 2.47148 45.78960 1.000 36.30425 24 THR C C 1
ATOM 2575 O O . THR C 2 29 ? 18.91394 1.52320 45.52246 1.000 40.45744 24 THR C O 1
ATOM 2586 N N . VAL C 2 30 ? 20.69513 2.82490 45.01865 1.000 38.94784 25 VAL C N 1
ATOM 2587 C CA . VAL C 2 30 ? 21.08883 2.02615 43.86046 1.000 34.37497 25 VAL C CA 1
ATOM 2588 C C . VAL C 2 30 ? 21.41802 0.59938 44.28225 1.000 42.83225 25 VAL C C 1
ATOM 2589 O O . VAL C 2 30 ? 21.12348 -0.35724 43.55816 1.000 36.50591 25 VAL C O 1
ATOM 2602 N N . LYS C 2 31 ? 22.05430 0.43125 45.44678 1.000 36.66175 26 LYS C N 1
ATOM 2603 C CA . LYS C 2 31 ? 22.35337 -0.91600 45.93000 1.000 42.66912 26 LYS C CA 1
ATOM 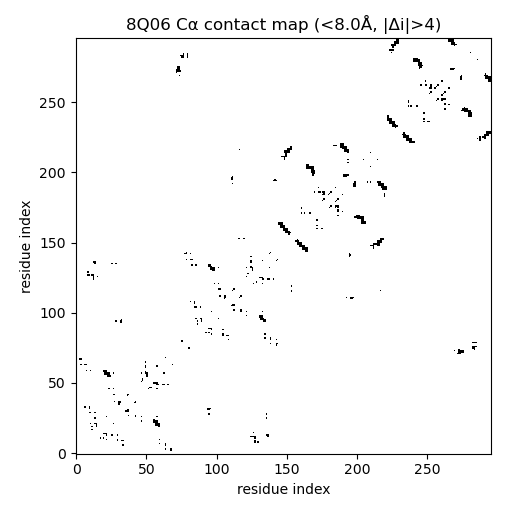2604 C C . LYS C 2 31 ? 21.08528 -1.76061 45.98489 1.000 45.38928 26 LYS C C 1
ATOM 2605 O O . LYS C 2 31 ? 21.09048 -2.93377 45.59570 1.000 44.02776 26 LYS C O 1
ATOM 2624 N N . VAL C 2 32 ? 19.98265 -1.17168 46.45645 1.000 36.70916 27 VAL C N 1
ATOM 2625 C CA . VAL C 2 32 ? 18.71612 -1.89326 46.52626 1.000 42.65347 27 VAL C CA 1
ATOM 2626 C C . VAL C 2 32 ? 18.19963 -2.20542 45.12909 1.000 39.33674 27 VAL C C 1
ATOM 2627 O O . VAL C 2 32 ? 17.60616 -3.26593 44.89581 1.000 42.40225 27 VAL C O 1
ATOM 2640 N N . LEU C 2 33 ? 18.41036 -1.29294 44.17785 1.000 39.06173 28 LEU C N 1
ATOM 2641 C CA . LEU C 2 33 ? 18.00859 -1.56293 42.80090 1.000 36.70620 28 LEU C CA 1
ATOM 2642 C C . LEU C 2 33 ? 18.74908 -2.77194 42.24007 1.000 40.59491 28 LEU C C 1
ATOM 2643 O O . LEU C 2 33 ? 18.15061 -3.61904 41.56567 1.000 38.41635 28 LEU C O 1
ATOM 2659 N N . LYS C 2 34 ? 20.05736 -2.86547 42.49898 1.000 35.67179 29 LYS C N 1
ATOM 2660 C CA . LYS C 2 34 ? 20.81673 -4.02242 42.03614 1.000 39.91890 29 LYS C CA 1
ATOM 2661 C C . LYS C 2 34 ? 20.32077 -5.30080 42.70038 1.000 41.86796 29 LYS C C 1
ATOM 2662 O O . LYS C 2 34 ? 20.22932 -6.35194 42.05532 1.000 39.91499 29 LYS C O 1
ATOM 2681 N N . GLU C 2 35 ? 19.99016 -5.22641 43.99058 1.000 39.61384 30 GLU C N 1
ATOM 2682 C CA . GLU C 2 35 ? 19.45697 -6.38912 44.69344 1.000 41.48333 30 GLU C CA 1
ATOM 2683 C C . GLU C 2 35 ? 18.12826 -6.83274 44.09200 1.000 43.75457 30 GLU C C 1
ATOM 2684 O O . GLU C 2 35 ? 17.87308 -8.03455 43.94872 1.000 40.55674 30 GLU C O 1
ATOM 2696 N N . LYS C 2 36 ? 17.27419 -5.87773 43.71861 1.000 38.75997 31 LYS C N 1
ATOM 2697 C CA . LYS C 2 36 ? 16.01082 -6.22889 43.07887 1.000 43.51108 31 LYS C CA 1
ATOM 2698 C C . LYS C 2 36 ? 16.23344 -6.79201 41.67866 1.000 38.93807 31 LYS C C 1
ATOM 2699 O O . LYS C 2 36 ? 15.50896 -7.69644 41.24949 1.000 40.62494 31 LYS C O 1
ATOM 2718 N N . ILE C 2 37 ? 17.23056 -6.28032 40.95218 1.000 42.60151 32 ILE C N 1
ATOM 2719 C CA . ILE C 2 37 ? 17.54623 -6.85050 39.64558 1.000 42.10814 32 ILE C CA 1
ATOM 2720 C C . ILE C 2 37 ? 18.02775 -8.28737 39.79997 1.000 42.52350 32 ILE C C 1
ATOM 2721 O O . ILE C 2 37 ? 17.69386 -9.16164 38.99060 1.000 41.15566 32 ILE C O 1
ATOM 2737 N N . GLU C 2 38 ? 18.82705 -8.55543 40.83661 1.000 42.59575 33 GLU C N 1
ATOM 2738 C CA . GLU C 2 38 ? 19.32944 -9.91037 41.03214 1.000 42.15529 33 GLU C CA 1
ATOM 2739 C C . GLU C 2 38 ? 18.20804 -10.86576 41.41631 1.000 47.73011 33 GLU C C 1
ATOM 2740 O O . GLU C 2 38 ? 18.18536 -12.01845 40.96664 1.000 48.76659 33 GLU C O 1
ATOM 2752 N N . ALA C 2 39 ? 17.28005 -10.41820 42.26303 1.000 43.27609 34 ALA C N 1
ATOM 2753 C CA . ALA C 2 39 ? 16.14334 -11.26640 42.59848 1.000 48.08370 34 ALA C CA 1
ATOM 2754 C C . ALA C 2 39 ? 15.26004 -11.50581 41.38357 1.000 43.19175 34 ALA C C 1
ATOM 2755 O O . ALA C 2 39 ? 14.60800 -12.55073 41.28546 1.000 49.29922 34 ALA C O 1
ATOM 2762 N N . GLU C 2 40 ? 15.23454 -10.55525 40.44917 1.000 47.73602 35 GLU C N 1
ATOM 2763 C CA . GLU C 2 40 ? 14.33566 -10.64756 39.30444 1.000 46.33170 35 GLU C CA 1
ATOM 2764 C C . GLU C 2 40 ? 14.92966 -11.49862 38.19187 1.000 46.99846 35 GLU C C 1
ATOM 2765 O O . GLU C 2 40 ? 14.20083 -12.21563 37.49572 1.000 49.16833 35 GLU C O 1
ATOM 2777 N N . LYS C 2 41 ? 16.24589 -11.42135 38.01029 1.000 47.60800 36 LYS C N 1
ATOM 2778 C CA . LYS C 2 41 ? 16.91554 -12.03486 36.87899 1.000 55.23774 36 LYS C CA 1
ATOM 2779 C C . LYS C 2 41 ? 17.94913 -13.08113 37.27523 1.000 50.03793 36 LYS C C 1
ATOM 2780 O O . LYS C 2 41 ? 18.45615 -13.77977 36.39190 1.000 51.03007 36 LYS C O 1
ATOM 2799 N N . GLY C 2 42 ? 18.28597 -13.20050 38.55012 1.000 43.92883 37 GLY C N 1
ATOM 2800 C CA . GLY C 2 42 ? 19.08607 -14.31667 39.03370 1.000 46.81079 37 GLY C CA 1
ATOM 2801 C C . GLY C 2 42 ? 20.50843 -13.93322 39.40552 1.000 50.08605 37 GLY C C 1
ATOM 2802 O O . GLY C 2 42 ? 21.14990 -13.11169 38.73831 1.000 47.27564 37 GLY C O 1
ATOM 2806 N N . ARG C 2 43 ? 21.01352 -14.55388 40.47948 1.000 53.54433 38 ARG C N 1
ATOM 2807 C CA . ARG C 2 43 ? 22.40333 -14.35253 40.88331 1.000 56.70758 38 ARG C CA 1
ATOM 2808 C C . ARG C 2 43 ? 23.36898 -14.90598 39.84354 1.000 56.11534 38 ARG C C 1
ATOM 2809 O O . ARG C 2 43 ? 24.49727 -14.41646 39.72204 1.000 62.67520 38 ARG C O 1
ATOM 2830 N N . ASP C 2 44 ? 22.94737 -15.92429 39.08924 1.000 58.50028 39 ASP C N 1
ATOM 2831 C CA . ASP C 2 44 ? 23.79612 -16.49070 38.04530 1.000 61.99132 39 ASP C CA 1
ATOM 2832 C C . ASP C 2 44 ? 24.22075 -15.42538 37.04104 1.000 61.55441 39 ASP C C 1
ATOM 2833 O O . ASP C 2 44 ? 25.41599 -15.18737 36.83357 1.000 65.97166 39 ASP C O 1
ATOM 2842 N N . ALA C 2 45 ? 23.24893 -14.77070 36.40543 1.000 56.69304 40 ALA C N 1
ATOM 2843 C CA . ALA C 2 45 ? 23.52641 -13.86069 35.30261 1.000 62.02262 40 ALA C CA 1
ATOM 2844 C C . ALA C 2 45 ? 23.53980 -12.38774 35.69928 1.000 56.81042 40 ALA C C 1
ATOM 2845 O O . ALA C 2 45 ? 23.99247 -11.56108 34.89947 1.000 53.11879 40 ALA C O 1
ATOM 2852 N N . PHE C 2 46 ? 23.05517 -12.03645 36.89738 1.000 53.67858 41 PHE C N 1
ATOM 2853 C CA . PHE C 2 46 ? 23.04517 -10.64457 37.33021 1.000 52.38706 41 PHE C CA 1
ATOM 2854 C C . PHE C 2 46 ? 23.46045 -10.51726 38.79130 1.000 51.35887 41 PHE C C 1
ATOM 2855 O O . PHE C 2 46 ? 22.74061 -9.89830 39.59619 1.000 44.35703 41 PHE C O 1
ATOM 2872 N N . PRO C 2 47 ? 24.61297 -11.06257 39.16821 1.000 45.82402 42 PRO C N 1
ATOM 2873 C CA . PRO C 2 47 ? 25.10852 -10.84814 40.53154 1.000 46.20286 42 PRO C CA 1
ATOM 2874 C C . PRO C 2 47 ? 25.28834 -9.36273 40.80564 1.000 47.61374 42 PRO C C 1
ATOM 2875 O O . PRO C 2 47 ? 25.70025 -8.59537 39.93360 1.000 51.88839 42 PRO C O 1
ATOM 2886 N N . VAL C 2 48 ? 24.96687 -8.96267 42.03615 1.000 53.13908 43 VAL C N 1
ATOM 2887 C CA . VAL C 2 48 ? 24.95971 -7.54527 42.38122 1.000 50.20608 43 VAL C CA 1
ATOM 2888 C C . VAL C 2 48 ? 26.32960 -6.92667 42.13211 1.000 51.27618 43 VAL C C 1
ATOM 2889 O O . VAL C 2 48 ? 26.43884 -5.83214 41.56513 1.000 54.67050 43 VAL C O 1
ATOM 2902 N N . ALA C 2 49 ? 27.39580 -7.61422 42.54679 1.000 47.84777 44 ALA C N 1
ATOM 2903 C CA . ALA C 2 49 ? 28.73108 -7.03870 42.45105 1.000 53.82873 44 ALA C CA 1
ATOM 2904 C C . ALA C 2 49 ? 29.18744 -6.85533 41.01017 1.000 58.16364 44 ALA C C 1
ATOM 2905 O O . ALA C 2 49 ? 30.05050 -6.00948 40.75174 1.000 64.10708 44 ALA C O 1
ATOM 2912 N N . GLY C 2 50 ? 28.63403 -7.61916 40.07507 1.000 55.85959 45 GLY C N 1
ATOM 2913 C CA . GLY C 2 50 ? 28.96902 -7.46202 38.67791 1.000 56.88188 45 GLY C CA 1
ATOM 2914 C C . GLY C 2 50 ? 28.11249 -6.48096 37.91916 1.000 50.68848 45 GLY C C 1
ATOM 2915 O O . GLY C 2 50 ? 28.40687 -6.17925 36.75877 1.000 52.31221 45 GLY C O 1
ATOM 2919 N N . GLN C 2 51 ? 27.05920 -5.96580 38.54218 1.000 45.88361 46 GLN C N 1
ATOM 2920 C CA . GLN C 2 51 ? 26.15309 -5.04586 37.87385 1.000 49.36764 46 GLN C CA 1
ATOM 2921 C C . GLN C 2 51 ? 26.77869 -3.66008 37.76455 1.000 48.45936 46 GLN C C 1
ATOM 2922 O O . GLN C 2 51 ? 27.32544 -3.13527 38.73944 1.000 43.18724 46 GLN C O 1
ATOM 2936 N N . LYS C 2 52 ? 26.68650 -3.06475 36.57969 1.000 45.76281 47 LYS C N 1
ATOM 2937 C CA . LYS C 2 52 ? 27.01377 -1.65737 36.37287 1.000 43.14677 47 LYS C CA 1
ATOM 2938 C C . LYS C 2 52 ? 25.80486 -1.02700 35.69690 1.000 45.81094 47 LYS C C 1
ATOM 2939 O O . LYS C 2 52 ? 25.40816 -1.45877 34.61076 1.000 43.34274 47 LYS C O 1
ATOM 2958 N N . LEU C 2 53 ? 25.20998 -0.02881 36.34531 1.000 42.90001 48 LEU C N 1
ATOM 2959 C CA . LEU C 2 53 ? 23.96046 0.57307 35.89985 1.000 42.03184 48 LEU C CA 1
ATOM 2960 C C . LEU C 2 53 ? 24.23249 1.95299 35.31712 1.000 44.17846 48 LEU C C 1
ATOM 2961 O O . LEU C 2 53 ? 24.93726 2.76202 35.92998 1.000 39.03656 48 LEU C O 1
ATOM 2977 N N . ILE C 2 54 ? 23.66370 2.21901 34.14160 1.000 38.66710 49 ILE C N 1
ATOM 2978 C CA . ILE C 2 54 ? 23.91815 3.44322 33.39149 1.000 41.59290 49 ILE C CA 1
ATOM 2979 C C . ILE C 2 54 ? 22.60270 4.18715 33.20694 1.000 44.50070 49 ILE C C 1
ATOM 2980 O O . ILE C 2 54 ? 21.61397 3.60592 32.74570 1.000 45.13551 49 ILE C O 1
ATOM 2996 N N . TYR C 2 55 ? 22.59192 5.46887 33.56701 1.000 42.61549 50 TYR C N 1
ATOM 2997 C CA . TYR C 2 55 ? 21.48757 6.35285 33.22964 1.000 37.46636 50 TYR C CA 1
ATOM 2998 C C . TYR C 2 55 ? 22.06239 7.68495 32.77824 1.000 32.90481 50 TYR C C 1
ATOM 2999 O O . TYR C 2 55 ? 23.01843 8.18750 33.37156 1.000 33.04719 50 TYR C O 1
ATOM 3017 N N . ALA C 2 56 ? 21.48655 8.24245 31.71408 1.000 37.14471 51 ALA C N 1
ATOM 3018 C CA . ALA C 2 56 ? 21.95562 9.50480 31.14343 1.000 33.87346 51 ALA C CA 1
ATOM 3019 C C . ALA C 2 56 ? 23.46159 9.45770 30.91542 1.000 33.93446 51 ALA C C 1
ATOM 3020 O O . ALA C 2 56 ? 24.18684 10.41677 31.17781 1.000 33.60924 51 ALA C O 1
ATOM 3027 N N . GLY C 2 57 ? 23.93199 8.31651 30.41355 1.000 33.50955 52 GLY C N 1
ATOM 3028 C CA . GLY C 2 57 ? 25.33926 8.14013 30.12647 1.000 33.04597 52 GLY C CA 1
ATOM 3029 C C . GLY C 2 57 ? 26.24229 8.18131 31.33281 1.000 33.20921 52 GLY C C 1
ATOM 3030 O O . GLY C 2 57 ? 27.43971 8.43534 31.18514 1.000 35.57749 52 GLY C O 1
ATOM 3034 N N . LYS C 2 58 ? 25.71648 7.92609 32.53017 1.000 37.00493 53 LYS C N 1
ATOM 3035 C CA . LYS C 2 58 ? 26.52222 7.96937 33.74669 1.000 33.60720 53 LYS C CA 1
ATOM 3036 C C . LYS C 2 58 ? 26.29596 6.70529 34.56374 1.000 31.77432 53 LYS C C 1
ATOM 3037 O O . LYS C 2 58 ? 25.20214 6.13863 34.56590 1.000 36.90243 53 LYS C O 1
ATOM 3056 N N . ILE C 2 59 ? 27.34465 6.27488 35.26418 1.000 37.64761 54 ILE C N 1
ATOM 3057 C CA . ILE C 2 59 ? 27.27430 5.07419 36.09191 1.000 37.73205 54 ILE C CA 1
ATOM 3058 C C . ILE C 2 59 ? 26.65146 5.42495 37.43658 1.000 31.83772 54 ILE C C 1
ATOM 3059 O O . ILE C 2 59 ? 27.10231 6.35088 38.12065 1.000 35.26782 54 ILE C O 1
ATOM 3075 N N . LEU C 2 60 ? 25.63486 4.66558 37.83581 1.000 36.74441 55 LEU C N 1
ATOM 3076 C CA . LEU C 2 60 ? 24.97012 4.90683 39.10769 1.000 36.95834 55 LEU C CA 1
ATOM 3077 C C . LEU C 2 60 ? 25.79592 4.33797 40.25600 1.000 39.36702 55 LEU C C 1
ATOM 3078 O O . LEU C 2 60 ? 26.38765 3.26105 40.14061 1.000 40.79639 55 LEU C O 1
ATOM 3094 N N . SER C 2 61 ? 25.82236 5.06809 41.37022 1.000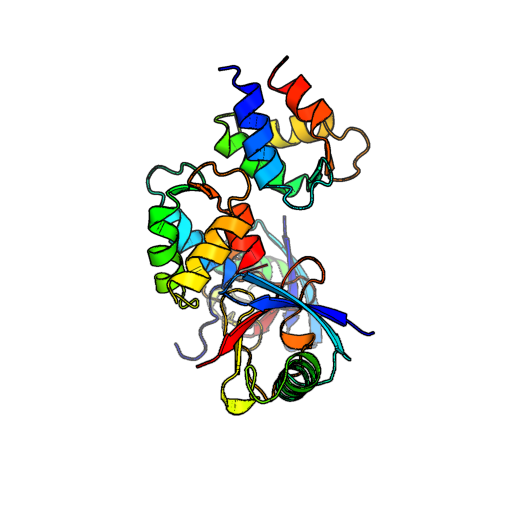 35.32562 56 SER C N 1
ATOM 3095 C CA . SER C 2 61 ? 26.62189 4.71302 42.53685 1.000 40.00864 56 SER C CA 1
ATOM 3096 C C . SER C 2 61 ? 25.75472 4.08671 43.62521 1.000 40.79930 56 SER C C 1
ATOM 3097 O O . SER C 2 61 ? 24.63748 4.54435 43.88804 1.000 42.51674 56 SER C O 1
ATOM 3105 N N . ASP C 2 62 ? 26.29600 3.04696 44.27421 1.000 37.63402 57 ASP C N 1
ATOM 3106 C CA . ASP C 2 62 ? 25.48547 2.18845 45.13388 1.000 36.79662 57 ASP C CA 1
ATOM 3107 C C . ASP C 2 62 ? 24.80370 2.96923 46.25477 1.000 37.87717 57 ASP C C 1
ATOM 3108 O O . ASP C 2 62 ? 23.64066 2.70740 46.58201 1.000 38.79978 57 ASP C O 1
ATOM 3117 N N . ASP C 2 63 ? 25.51339 3.91084 46.86993 1.000 45.24473 58 ASP C N 1
ATOM 3118 C CA . ASP C 2 63 ? 25.03778 4.56718 48.08072 1.000 47.88542 58 ASP C CA 1
ATOM 3119 C C . ASP C 2 63 ? 24.05364 5.70413 47.81654 1.000 49.74685 58 ASP C C 1
ATOM 3120 O O . ASP C 2 63 ? 23.65909 6.38946 48.76627 1.000 47.91994 58 ASP C O 1
ATOM 3129 N N . VAL C 2 64 ? 23.63452 5.92003 46.57978 1.000 42.13917 59 VAL C N 1
ATOM 3130 C CA . VAL C 2 64 ? 22.87559 7.10882 46.20067 1.000 43.33316 59 VAL C CA 1
ATOM 3131 C C . VAL C 2 64 ? 21.39085 6.75888 46.14299 1.000 42.75739 59 VAL C C 1
ATOM 3132 O O . VAL C 2 64 ? 21.02463 5.79236 45.45880 1.000 42.44032 59 VAL C O 1
ATOM 3145 N N . PRO C 2 65 ? 20.52783 7.51053 46.82254 1.000 37.33325 60 PRO C N 1
ATOM 3146 C CA . PRO C 2 65 ? 19.08240 7.30555 46.65927 1.000 38.14627 60 PRO C CA 1
ATOM 3147 C C . PRO C 2 65 ? 18.68055 7.45612 45.19983 1.000 42.89066 60 PRO C C 1
ATOM 3148 O O . PRO C 2 65 ? 19.12611 8.37319 44.50695 1.000 39.02762 60 PRO C O 1
ATOM 3159 N N . ILE C 2 66 ? 17.82318 6.54482 44.73240 1.000 42.06740 61 ILE C N 1
ATOM 3160 C CA . ILE C 2 66 ? 17.52415 6.48461 43.30030 1.000 39.05327 61 ILE C CA 1
ATOM 3161 C C . ILE C 2 66 ? 16.90566 7.78987 42.81130 1.000 41.28589 61 ILE C C 1
ATOM 3162 O O . ILE C 2 66 ? 17.06438 8.15462 41.64032 1.000 38.24817 61 ILE C O 1
ATOM 3178 N N . ARG C 2 67 ? 16.22816 8.53679 43.69247 1.000 47.42919 62 ARG C N 1
ATOM 3179 C CA . ARG C 2 67 ? 15.59295 9.77684 43.24652 1.000 49.19809 62 ARG C CA 1
ATOM 3180 C C . ARG C 2 67 ? 16.60777 10.78355 42.70908 1.000 47.19975 62 ARG C C 1
ATOM 3181 O O . ARG C 2 67 ? 16.26280 11.61751 41.86557 1.000 44.05920 62 ARG C O 1
ATOM 3202 N N . ASP C 2 68 ? 17.85645 10.74217 43.19291 1.000 50.48977 63 ASP C N 1
ATOM 3203 C CA . ASP C 2 68 ? 18.83838 11.74135 42.76845 1.000 46.89225 63 ASP C CA 1
ATOM 3204 C C . ASP C 2 68 ? 19.11173 11.68353 41.26948 1.000 42.46561 63 ASP C C 1
ATOM 3205 O O . ASP C 2 68 ? 19.53162 12.68281 40.67697 1.000 42.00783 63 ASP C O 1
ATOM 3214 N N . TYR C 2 69 ? 18.91281 10.52539 40.63911 1.000 45.06343 64 TYR C N 1
ATOM 3215 C CA . TYR C 2 69 ? 19.13041 10.39919 39.20183 1.000 44.22418 64 TYR C CA 1
ATOM 3216 C C . TYR C 2 69 ? 17.91697 10.80862 38.38229 1.000 44.04021 64 TYR C C 1
ATOM 3217 O O . TYR C 2 69 ? 18.016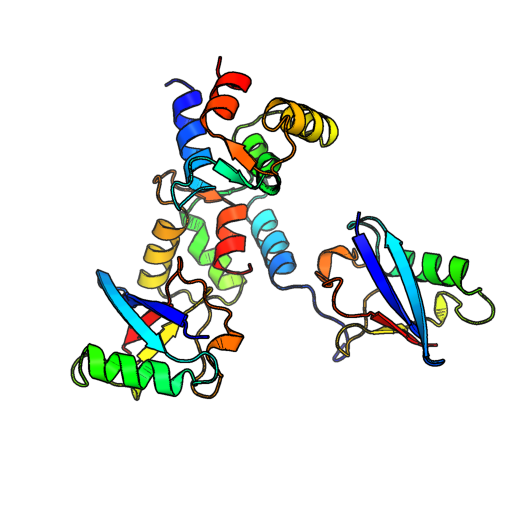50 10.87603 37.15173 1.000 50.30509 64 TYR C O 1
ATOM 3235 N N . ARG C 2 70 ? 16.79221 11.09839 39.03303 1.000 43.13825 65 ARG C N 1
ATOM 3236 C CA . ARG C 2 70 ? 15.62212 11.68522 38.38466 1.000 49.73780 65 ARG C CA 1
ATOM 3237 C C . ARG C 2 70 ? 15.22744 10.87309 37.15287 1.000 48.48803 65 ARG C C 1
ATOM 3238 O O . ARG C 2 70 ? 15.13760 11.37495 36.03137 1.000 41.79186 65 ARG C O 1
ATOM 3259 N N . ILE C 2 71 ? 14.98846 9.58969 37.39013 1.000 42.51885 66 ILE C N 1
ATOM 3260 C CA . ILE C 2 71 ? 14.77564 8.64315 36.30295 1.000 41.90291 66 ILE C CA 1
ATOM 3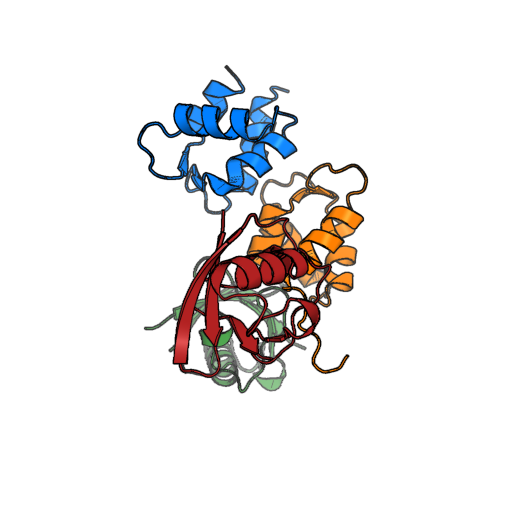261 C C . ILE C 2 71 ? 13.36820 8.81783 35.75017 1.000 40.79723 66 ILE C C 1
ATOM 3262 O O . ILE C 2 71 ? 12.38847 8.89145 36.50208 1.000 42.33880 66 ILE C O 1
ATOM 3278 N N . ASP C 2 72 ? 13.27372 8.88736 34.42613 1.000 46.50639 67 ASP C N 1
ATOM 3279 C CA . ASP C 2 72 ? 12.01360 9.07558 33.72255 1.000 45.95110 67 ASP C CA 1
ATOM 3280 C C . ASP C 2 72 ? 11.42659 7.71540 33.36317 1.000 43.10044 67 ASP C C 1
ATOM 3281 O O . ASP C 2 72 ? 12.12320 6.85904 32.80665 1.000 47.32791 67 ASP C O 1
ATOM 3290 N N . GLU C 2 73 ? 10.14415 7.52241 33.68109 1.000 54.62602 68 GLU C N 1
ATOM 3291 C CA . GLU C 2 73 ? 9.53078 6.21206 33.49521 1.000 56.02585 68 GLU C CA 1
ATOM 3292 C C . GLU C 2 73 ? 9.50873 5.79575 32.03036 1.000 57.03028 68 GLU C C 1
ATOM 3293 O O . GLU C 2 73 ? 9.54225 4.59622 31.72793 1.000 54.48443 68 GLU C O 1
ATOM 3305 N N . LYS C 2 74 ? 9.45350 6.75759 31.10835 1.000 54.02631 69 LYS C N 1
ATOM 3306 C CA . LYS C 2 74 ? 9.51421 6.42952 29.68986 1.000 62.09293 69 LYS C CA 1
ATOM 3307 C C . LYS C 2 74 ? 10.94673 6.20401 29.20176 1.000 56.08223 69 LYS C C 1
ATOM 3308 O O . LYS C 2 74 ? 11.13951 5.88420 28.02578 1.000 49.84461 69 LYS C O 1
ATOM 3327 N N . ASN C 2 75 ? 11.95064 6.34785 30.06292 1.000 48.41226 70 ASN C N 1
ATOM 3328 C CA . ASN C 2 75 ? 13.33635 6.07405 29.71093 1.000 50.46549 70 ASN C CA 1
ATOM 3329 C C . ASN C 2 75 ? 13.72954 4.70946 30.28123 1.000 41.16056 70 ASN C C 1
ATOM 3330 O O . ASN C 2 75 ? 12.87284 3.92362 30.69559 1.000 50.24110 70 ASN C O 1
ATOM 3341 N N . PHE C 2 76 ? 15.02961 4.40920 30.30111 1.000 42.10827 71 PHE C N 1
ATOM 3342 C CA . PHE C 2 76 ? 15.47844 3.14923 30.87603 1.000 47.74553 71 PHE C CA 1
ATOM 3343 C C . PHE C 2 76 ? 16.89544 3.26425 31.42411 1.000 38.66282 71 PHE C C 1
ATOM 3344 O O . PHE C 2 76 ? 17.68948 4.09927 30.98310 1.000 43.59992 71 PHE C O 1
ATOM 3361 N N . VAL C 2 77 ? 17.19154 2.40063 32.39633 1.000 44.38500 72 VAL C N 1
ATOM 3362 C CA . VAL C 2 77 ? 18.53920 2.19618 32.91461 1.000 39.59557 72 VAL C CA 1
ATOM 3363 C C . VAL C 2 77 ? 19.13796 1.01310 32.16287 1.000 42.45069 72 VAL C C 1
ATOM 3364 O O . VAL C 2 77 ? 18.47564 -0.01595 31.99451 1.000 42.97678 72 VAL C O 1
A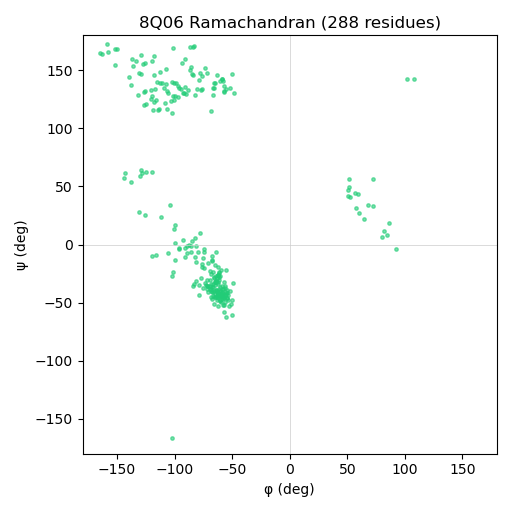TOM 3377 N N . VAL C 2 78 ? 20.38240 1.14734 31.70661 1.000 41.87457 73 VAL C N 1
ATOM 3378 C CA . VAL C 2 78 ? 21.07089 0.03192 31.06489 1.000 38.28179 73 VAL C CA 1
ATOM 3379 C C . VAL C 2 78 ? 21.83762 -0.74133 32.12764 1.000 38.10341 73 VAL C C 1
ATOM 3380 O O . VAL C 2 78 ? 22.50485 -0.15072 32.98439 1.000 42.22171 73 VAL C O 1
ATOM 3393 N N . VAL C 2 79 ? 21.75089 -2.06878 32.07460 1.000 39.02243 74 VAL C N 1
ATOM 3394 C CA . VAL C 2 79 ? 22.46722 -2.93988 32.99765 1.000 43.12693 74 VAL C CA 1
ATOM 3395 C C . VAL C 2 79 ? 23.58454 -3.63379 32.22906 1.000 41.33532 74 VAL C C 1
ATOM 3396 O O . VAL C 2 79 ? 23.33463 -4.32530 31.23430 1.000 49.14977 74 VAL C O 1
ATOM 3409 N N . MET C 2 80 ? 24.81435 -3.43283 32.68334 1.000 47.41752 75 MET C N 1
ATOM 3410 C CA . MET C 2 80 ? 25.98222 -4.14021 32.18540 1.000 51.37326 75 MET C CA 1
ATOM 3411 C C . MET C 2 80 ? 26.48017 -5.06251 33.28762 1.000 53.52133 75 MET C C 1
ATOM 3412 O O . MET C 2 80 ? 26.47248 -4.69371 34.46601 1.000 51.33353 75 MET C O 1
ATOM 3426 N N . VAL C 2 81 ? 26.88503 -6.27356 32.91465 1.000 60.28353 76 VAL C N 1
ATOM 3427 C CA . VAL C 2 81 ? 27.42382 -7.24236 33.86589 1.000 63.42604 76 VAL C CA 1
ATOM 3428 C C . VAL C 2 81 ? 28.87383 -7.51279 33.48668 1.000 65.33583 76 VAL C C 1
ATOM 3429 O O . VAL C 2 81 ? 29.16397 -7.91688 32.35291 1.000 72.44235 76 VAL C O 1
ATOM 3442 N N . THR C 2 82 ? 29.77047 -7.30967 34.44330 1.000 75.57702 77 THR C N 1
ATOM 3443 C CA . THR C 2 82 ? 31.18406 -7.15430 34.16017 1.000 79.01064 77 THR C CA 1
ATOM 3444 C C . THR C 2 82 ? 32.03580 -7.96314 35.12612 1.000 76.50893 77 THR C C 1
ATOM 3445 O O . THR C 2 82 ? 31.62945 -9.03385 35.57476 1.000 78.98743 77 THR C O 1
ATOM 3456 N N . ALA D 2 7 ? 14.68364 36.01261 28.07637 1.000 110.91350 2 ALA D N 1
ATOM 3457 C CA . ALA D 2 7 ? 13.59727 36.42904 28.95544 1.000 101.40791 2 ALA D CA 1
ATOM 3458 C C . ALA D 2 7 ? 13.62979 35.63916 30.26332 1.000 107.99268 2 ALA D C 1
ATOM 3459 O O . ALA D 2 7 ? 12.74539 34.82039 30.51790 1.000 114.66398 2 ALA D O 1
ATOM 3466 N N . VAL D 2 8 ? 14.64663 35.89073 31.09341 1.000 96.00308 3 VAL D N 1
ATOM 3467 C CA . VAL D 2 8 ? 14.85655 35.13775 32.32268 1.000 92.33975 3 VAL D CA 1
ATOM 3468 C C . VAL D 2 8 ? 14.93795 36.09339 33.50687 1.000 85.28747 3 VAL D C 1
ATOM 3469 O O . VAL D 2 8 ? 15.27686 37.27076 33.36859 1.000 83.23424 3 VAL D O 1
ATOM 3482 N N . THR D 2 9 ? 14.63798 35.55690 34.68966 1.000 68.84967 4 THR D N 1
ATOM 3483 C CA . THR D 2 9 ? 14.55941 36.33075 35.92336 1.000 66.75812 4 THR D CA 1
ATOM 3484 C C . THR D 2 9 ? 15.47977 35.71154 36.96662 1.000 67.66843 4 THR D C 1
ATOM 3485 O O . THR D 2 9 ? 15.30938 34.54258 37.33343 1.000 56.32804 4 THR D O 1
ATOM 3496 N N . ILE D 2 10 ? 16.44866 36.49966 37.44613 1.000 57.65649 5 ILE D N 1
ATOM 3497 C CA . ILE D 2 10 ? 17.34730 36.09575 38.52328 1.000 56.46579 5 ILE D CA 1
ATOM 3498 C C . ILE D 2 10 ? 16.83031 36.64785 39.84435 1.000 53.01847 5 ILE D C 1
ATOM 3499 O O . ILE D 2 10 ? 16.42691 37.81643 39.93374 1.000 49.89580 5 ILE D O 1
ATOM 3515 N N . THR D 2 11 ? 16.85215 35.80732 40.87604 1.000 58.24802 6 THR D N 1
ATOM 3516 C CA . THR D 2 11 ? 16.50411 36.20072 42.23664 1.000 50.79008 6 THR D CA 1
ATOM 3517 C C . THR D 2 11 ? 17.77839 36.41112 43.04389 1.000 57.17423 6 THR D C 1
ATOM 3518 O O . THR D 2 11 ? 18.63588 35.52174 43.10174 1.000 46.99752 6 THR D O 1
ATOM 3529 N N . LEU D 2 12 ? 17.88713 37.57011 43.68444 1.000 54.48259 7 LEU D N 1
ATOM 3530 C CA . LEU D 2 12 ? 19.11014 37.98785 44.35362 1.000 49.43196 7 LEU D CA 1
ATOM 3531 C C . LEU D 2 12 ? 18.84313 38.20878 45.83512 1.000 47.23509 7 LEU D C 1
ATOM 3532 O O . LEU D 2 12 ? 17.84201 38.83243 46.20089 1.000 48.33310 7 LEU D O 1
ATOM 3548 N N . LYS D 2 13 ? 19.72557 37.66831 46.67866 1.000 48.69773 8 LYS D N 1
ATOM 3549 C CA . LYS D 2 13 ? 19.74284 37.96099 48.10512 1.000 48.24045 8 LYS D CA 1
ATOM 3550 C C . LYS D 2 13 ? 21.01016 38.73290 48.46236 1.000 49.54517 8 LYS D C 1
ATOM 3551 O O . LYS D 2 13 ? 22.10400 38.40133 47.98935 1.000 46.45693 8 LYS D O 1
ATOM 3570 N N . THR D 2 14 ? 20.86653 39.72803 49.33255 1.000 47.79014 9 THR D N 1
ATOM 3571 C CA . THR D 2 14 ? 21.98593 40.46320 49.90081 1.000 56.07132 9 THR D CA 1
ATOM 3572 C C . THR D 2 14 ? 22.26686 39.96101 51.31534 1.000 64.01367 9 THR D C 1
ATOM 3573 O O . THR D 2 14 ? 21.48894 39.20025 51.89655 1.000 55.79795 9 THR D O 1
ATOM 3584 N N . LEU D 2 15 ? 23.40030 40.39190 51.87235 1.000 53.37482 10 LEU D N 1
ATOM 3585 C CA . LEU D 2 15 ? 23.73816 40.01721 53.24167 1.000 69.64521 10 LEU D CA 1
ATOM 3586 C C . LEU D 2 15 ? 22.97948 40.83541 54.27314 1.000 71.89998 10 LEU D C 1
ATOM 3587 O O . LEU D 2 15 ? 23.30795 40.77807 55.46435 1.000 80.38916 10 LEU D O 1
ATOM 3592 N N . GLN D 2 16 ? 21.98637 41.60579 53.83868 1.000 74.73259 11 GLN D N 1
ATOM 3593 C CA . GLN D 2 16 ? 21.08138 42.31238 54.73053 1.000 77.99814 11 GLN D CA 1
ATOM 3594 C C . GLN D 2 16 ? 19.67243 41.73550 54.66059 1.000 81.24212 11 GLN D C 1
ATOM 3595 O O . GLN D 2 16 ? 18.69961 42.43177 54.97062 1.000 85.71404 11 GLN D O 1
ATOM 3609 N N . GLN D 2 17 ? 19.55492 40.47489 54.24340 1.000 78.06876 12 GLN D N 1
ATOM 3610 C CA . GLN D 2 17 ? 18.28113 39.76364 54.16797 1.000 88.71301 12 GLN D CA 1
ATOM 3611 C C . GLN D 2 17 ? 17.28746 40.43787 53.22685 1.000 88.94279 12 GLN D C 1
ATOM 3612 O O . GLN D 2 17 ? 16.07504 40.29478 53.39029 1.000 95.29802 12 GLN D O 1
ATOM 3618 N N . GLN D 2 18 ? 17.77521 41.16830 52.22935 1.000 79.19840 13 GLN D N 1
ATOM 3619 C CA . GLN D 2 18 ? 16.90691 41.75633 51.22137 1.000 73.38014 13 GLN D CA 1
ATOM 3620 C C . GLN D 2 18 ? 16.89966 40.88107 49.97412 1.000 70.56668 13 GLN D C 1
ATOM 3621 O O . GLN D 2 18 ? 17.94299 40.37148 49.55161 1.000 74.62239 13 GLN D O 1
ATOM 3635 N N . THR D 2 19 ? 15.71915 40.71916 49.38652 1.000 62.15684 14 THR D N 1
ATOM 3636 C CA . THR D 2 19 ? 15.53202 39.93792 48.17453 1.000 72.00161 14 THR D CA 1
ATOM 3637 C C . THR D 2 19 ? 15.02082 40.84278 47.06407 1.000 62.17644 14 THR D C 1
ATOM 3638 O O . THR D 2 19 ? 14.26311 41.78480 47.31263 1.000 68.71029 14 THR D O 1
ATOM 3649 N N . PHE D 2 20 ? 15.43389 40.55158 45.83282 1.000 57.04360 15 PHE D N 1
ATOM 3650 C CA . PHE D 2 20 ? 14.93141 41.31490 44.69991 1.000 55.95328 15 PHE D CA 1
ATOM 3651 C C . PHE D 2 20 ? 15.23856 40.58386 43.40171 1.000 60.84915 15 PHE D C 1
ATOM 3652 O O . PHE D 2 20 ? 16.05773 39.66241 43.35423 1.000 60.17596 15 PHE D O 1
ATOM 3669 N N . LYS D 2 21 ? 14.55154 41.01935 42.34843 1.000 63.65457 16 LYS D N 1
ATOM 3670 C CA . LYS D 2 21 ? 14.47362 40.31593 41.07651 1.000 57.18875 16 LYS D CA 1
ATOM 3671 C C . LYS D 2 21 ? 15.08863 41.18526 39.99017 1.000 60.93132 16 LYS D C 1
ATOM 3672 O O . LYS D 2 21 ? 14.79927 42.38305 39.91980 1.000 66.32911 16 LYS D O 1
ATOM 3691 N N . ILE D 2 22 ? 15.93140 40.58990 39.14753 1.000 57.23466 17 ILE D N 1
ATOM 3692 C CA . ILE D 2 22 ? 16.47716 41.26881 37.97648 1.000 57.06892 17 ILE D CA 1
ATOM 3693 C C . ILE D 2 22 ? 16.19241 40.41378 36.74895 1.000 64.55886 17 ILE D C 1
ATOM 3694 O O . ILE D 2 22 ? 16.46723 39.20869 36.74991 1.000 61.39921 17 ILE D O 1
ATOM 3710 N N . ARG D 2 23 ? 15.65376 41.03706 35.70434 1.000 68.83308 18 ARG D N 1
ATOM 3711 C CA . ARG D 2 23 ? 15.41527 40.37457 34.43086 1.000 69.72941 18 ARG D CA 1
ATOM 3712 C C . ARG D 2 23 ? 16.51621 40.74005 33.44337 1.000 68.35232 18 ARG D C 1
ATOM 3713 O O . ARG D 2 23 ? 16.94517 41.89568 33.37349 1.000 79.65051 18 ARG D O 1
ATOM 3734 N N . MET D 2 24 ? 16.96910 39.75091 32.67978 1.000 75.64286 19 MET D N 1
ATOM 3735 C CA . MET D 2 24 ? 17.94690 39.98517 31.63032 1.000 82.26635 19 MET D CA 1
ATOM 3736 C C . MET D 2 24 ? 17.71548 38.96627 30.52543 1.000 78.38130 19 MET D C 1
ATOM 3737 O O . MET D 2 24 ? 16.98315 37.98877 30.69576 1.000 74.93532 19 MET D O 1
ATOM 3751 N N . GLU D 2 25 ? 18.36635 39.19124 29.39271 1.000 80.60394 20 GLU D N 1
ATOM 3752 C CA . GLU D 2 25 ? 18.28686 38.22001 28.31350 1.000 81.71770 20 GLU D CA 1
ATOM 3753 C C . GLU D 2 25 ? 19.32850 37.11909 28.51202 1.000 79.71923 20 GLU D C 1
ATOM 3754 O O . GLU D 2 25 ? 20.41349 37.37021 29.04502 1.000 70.94606 20 GLU D O 1
ATOM 3766 N N . PRO D 2 26 ? 19.01279 35.88726 28.10237 1.000 78.88752 21 PRO D N 1
ATOM 3767 C CA . PRO D 2 26 ? 19.94965 34.77343 28.32811 1.000 76.06810 21 PRO D CA 1
ATOM 3768 C C . PRO D 2 26 ? 21.37400 35.06411 27.88520 1.000 73.39896 21 PRO D C 1
ATOM 3769 O O . PRO D 2 26 ? 22.32084 34.56471 28.51054 1.000 62.20987 21 PRO D O 1
ATOM 3773 N N . ASP D 2 27 ? 21.56064 35.85943 26.82813 1.000 68.94635 22 ASP D N 1
ATOM 3774 C CA . ASP D 2 27 ? 22.88842 36.09950 26.28077 1.000 68.36361 22 ASP D CA 1
ATOM 3775 C C . ASP D 2 27 ? 23.66571 37.17708 27.02668 1.000 66.42586 22 ASP D C 1
ATOM 3776 O O . ASP D 2 27 ? 24.86738 37.32991 26.78180 1.000 63.02067 22 ASP D O 1
ATOM 3785 N N . GLU D 2 28 ? 23.02737 37.92573 27.91987 1.000 64.56705 23 GLU D N 1
ATOM 3786 C CA . GLU D 2 28 ? 23.72711 38.96559 28.66054 1.000 56.88383 23 GLU D CA 1
ATOM 3787 C C . GLU D 2 28 ? 24.57938 38.34277 29.75624 1.000 60.43067 23 GLU D C 1
ATOM 3788 O O . GLU D 2 28 ? 24.20953 37.32415 30.34965 1.000 53.56412 23 GLU D O 1
ATOM 3800 N N . THR D 2 29 ? 25.73319 38.95029 30.00596 1.000 55.86216 24 THR D N 1
ATOM 3801 C CA . THR D 2 29 ? 26.74738 38.32730 30.83660 1.000 60.68197 24 THR D CA 1
ATOM 3802 C C . THR D 2 29 ? 26.52087 38.62548 32.31650 1.000 52.13038 24 THR D C 1
ATOM 3803 O O . THR D 2 29 ? 25.69417 39.45537 32.70040 1.000 48.44502 24 THR D O 1
ATOM 3814 N N . VAL D 2 30 ? 27.28952 37.92205 33.15070 1.000 53.34918 25 VAL D N 1
ATOM 3815 C CA . VAL D 2 30 ? 27.31340 38.20906 34.58072 1.000 48.23105 25 VAL D CA 1
ATOM 3816 C C . VAL D 2 30 ? 27.69127 39.66482 34.81981 1.000 48.11077 25 VAL D C 1
ATOM 3817 O O . VAL D 2 30 ? 27.16439 40.32061 35.72614 1.000 49.50036 25 VAL D O 1
ATOM 3830 N N . LYS D 2 31 ? 28.60718 40.19363 34.00805 1.000 51.78445 26 LYS D N 1
ATOM 3831 C CA . LYS D 2 31 ? 29.00550 41.58913 34.14897 1.000 51.83802 26 LYS D CA 1
ATOM 3832 C C . LYS D 2 31 ? 27.80634 42.51582 34.00154 1.000 54.05522 26 LYS D C 1
ATOM 3833 O O . LYS D 2 31 ? 27.70092 43.52492 34.70742 1.000 50.24297 26 LYS D O 1
ATOM 3852 N N . VAL D 2 32 ? 26.89200 42.18804 33.08570 1.000 55.55153 27 VAL D N 1
ATOM 3853 C CA . VAL D 2 32 ? 25.69883 43.00323 32.90123 1.000 49.38846 27 VAL D CA 1
ATOM 3854 C C . VAL D 2 32 ? 24.72988 42.80092 34.05400 1.000 46.17343 27 VAL D C 1
ATOM 3855 O O . VAL D 2 32 ? 24.02073 43.73706 34.44760 1.000 48.73805 27 VAL D O 1
ATOM 3868 N N . LEU D 2 33 ? 24.67434 41.59414 34.61510 1.000 45.59926 28 LEU D N 1
ATOM 3869 C CA . LEU D 2 33 ? 23.89944 41.38956 35.83306 1.000 43.75753 28 LEU D CA 1
ATOM 3870 C C . LEU D 2 33 ? 24.38841 42.31701 36.93921 1.000 48.58374 28 LEU D C 1
ATOM 3871 O O . LEU D 2 33 ? 23.58913 42.95340 37.63450 1.000 42.51059 28 LEU D O 1
ATOM 3887 N N . LYS D 2 34 ? 25.70990 42.41393 37.10961 1.000 47.01975 29 LYS D N 1
ATOM 3888 C CA . LYS D 2 34 ? 26.25994 43.31970 38.11263 1.000 43.04746 29 LYS D CA 1
ATOM 3889 C C . LYS D 2 34 ? 25.85632 44.75905 37.82696 1.000 49.62138 29 LYS D C 1
ATOM 3890 O O . LYS D 2 34 ? 25.45067 45.49218 38.73602 1.000 46.09968 29 LYS D O 1
ATOM 3909 N N . GLU D 2 35 ? 25.95033 45.17989 36.56460 1.000 49.70191 30 GLU D N 1
ATOM 3910 C CA . GLU D 2 35 ? 25.54345 46.53325 36.20960 1.000 50.47234 30 GLU D CA 1
ATOM 3911 C C . GLU D 2 35 ? 24.08559 46.78487 36.57133 1.000 57.34608 30 GLU D C 1
ATOM 3912 O O . GLU D 2 35 ? 23.74406 47.85338 37.09494 1.000 45.90875 30 GLU D O 1
ATOM 3924 N N . LYS D 2 36 ? 23.20911 45.81222 36.30665 1.000 46.83453 31 LYS D N 1
ATOM 3925 C CA . LYS D 2 36 ? 21.79745 45.99715 36.62782 1.000 50.64773 31 LYS D CA 1
ATOM 3926 C C . LYS D 2 36 ? 21.57436 46.01689 38.13469 1.000 48.04249 31 LYS D C 1
ATOM 3927 O O . LYS D 2 36 ? 20.74592 46.78847 38.63350 1.000 47.24826 31 LYS D O 1
ATOM 3946 N N . ILE D 2 37 ? 22.30223 45.17943 38.87824 1.000 47.20402 32 ILE D N 1
ATOM 3947 C CA . ILE D 2 37 ? 22.21536 45.23608 40.33476 1.000 46.87298 32 ILE D CA 1
ATOM 3948 C C . ILE D 2 37 ? 22.62412 46.61728 40.83092 1.000 48.23986 32 ILE D C 1
ATOM 3949 O O . ILE D 2 37 ? 21.98835 47.18667 41.72689 1.000 43.74438 32 ILE D O 1
ATOM 3965 N N . GLU D 2 38 ? 23.69548 47.17454 40.25890 1.000 49.71261 33 GLU D N 1
ATOM 3966 C CA . GLU D 2 38 ? 24.16053 48.49295 40.67900 1.000 53.29372 33 GLU D CA 1
ATOM 3967 C C . GLU D 2 38 ? 23.11122 49.56281 40.41024 1.000 48.60899 33 GLU D C 1
ATOM 3968 O O . GLU D 2 38 ? 22.88442 50.44604 41.24623 1.000 50.32778 33 GLU D O 1
ATOM 3980 N N . ALA D 2 39 ? 22.47424 49.51638 39.23916 1.000 48.71734 34 ALA D N 1
ATOM 3981 C CA . ALA D 2 39 ? 21.42503 50.48469 38.94629 1.000 48.14236 34 ALA D CA 1
ATOM 3982 C C . ALA D 2 39 ? 20.26924 50.35085 39.92491 1.000 50.37880 34 ALA D C 1
ATOM 3983 O O . ALA D 2 39 ? 19.62277 51.34749 40.26883 1.000 49.99609 34 ALA D O 1
ATOM 3990 N N . GLU D 2 40 ? 20.01112 49.13251 40.39682 1.000 48.25954 35 GLU D N 1
ATOM 3991 C CA . GLU D 2 40 ? 18.86709 48.87163 41.25733 1.000 47.39131 35 GLU D CA 1
ATOM 3992 C C . GLU D 2 40 ? 19.15140 49.18747 42.71881 1.000 47.46038 35 GLU D C 1
ATOM 3993 O O . GLU D 2 40 ? 18.24504 49.62304 43.43853 1.000 49.13829 35 GLU D O 1
ATOM 3999 N N . LYS D 2 41 ? 20.38653 48.97551 43.17141 1.000 49.12399 36 LYS D N 1
ATOM 4000 C CA . LYS D 2 41 ? 20.72586 49.11284 44.57669 1.000 50.71440 36 LYS D CA 1
ATOM 4001 C C . LYS D 2 41 ? 21.72743 50.22387 44.86464 1.000 50.42851 36 LYS D C 1
ATOM 4002 O O . LYS D 2 41 ? 21.96171 50.52080 46.04090 1.000 49.22922 36 LYS D O 1
ATOM 4021 N N . GLY D 2 42 ? 22.32856 50.83425 43.84190 1.000 48.04546 37 GLY D N 1
ATOM 4022 C CA . GLY D 2 42 ? 23.19988 51.97956 44.03568 1.000 53.47936 37 GLY D CA 1
ATOM 4023 C C . GLY D 2 42 ? 24.68259 51.67116 43.97358 1.000 49.84090 37 GLY D C 1
ATOM 4024 O O . GLY D 2 42 ? 25.11980 50.62363 44.45414 1.000 50.12986 37 GLY D O 1
ATOM 4028 N N . ARG D 2 43 ? 25.47323 52.58186 43.39601 1.000 51.57140 38 ARG D N 1
ATOM 4029 C CA . ARG D 2 43 ? 26.91453 52.37003 43.27317 1.000 59.58266 38 ARG D CA 1
ATOM 4030 C C . ARG D 2 43 ? 27.61809 52.60721 44.59912 1.000 63.24630 38 ARG D C 1
ATOM 4031 O O . ARG D 2 43 ? 28.73576 52.11891 44.79315 1.000 61.27878 38 ARG D O 1
ATOM 4052 N N . ASP D 2 44 ? 26.96943 53.32613 45.51819 1.000 55.88175 39 ASP D N 1
ATOM 4053 C CA . ASP D 2 44 ? 27.52264 53.51699 46.85321 1.000 66.79705 39 ASP D CA 1
ATOM 4054 C C . ASP D 2 44 ? 27.69799 52.18457 47.56702 1.000 58.90503 39 ASP D C 1
ATOM 4055 O O . ASP D 2 44 ? 28.75679 51.90932 48.14317 1.000 64.61594 39 ASP D O 1
ATOM 4064 N N . ALA D 2 45 ? 26.66762 51.34027 47.53241 1.000 55.45465 40 ALA D N 1
ATOM 4065 C CA . ALA D 2 45 ? 26.65714 50.09940 48.29558 1.000 62.04334 40 ALA D CA 1
ATOM 4066 C C . ALA D 2 45 ? 26.94329 48.86140 47.45781 1.000 58.81345 40 ALA D C 1
ATOM 4067 O O . ALA D 2 45 ? 27.44894 47.87205 47.99977 1.000 55.59495 40 ALA D O 1
ATOM 4074 N N . PHE D 2 46 ? 26.63558 48.87672 46.16135 1.000 49.54904 41 PHE D N 1
ATOM 4075 C CA . PHE D 2 46 ? 26.87555 47.72951 45.28235 1.000 48.91909 41 PHE D CA 1
ATOM 4076 C C . PHE D 2 46 ? 27.60258 48.15999 44.01429 1.000 57.20188 41 PHE D C 1
ATOM 4077 O O . PHE D 2 46 ? 27.11827 47.94190 42.89922 1.000 48.91182 41 PHE D O 1
ATOM 4085 N N . PRO D 2 47 ? 28.78800 48.75370 44.14615 1.000 51.03630 42 PRO D N 1
ATOM 4086 C CA . PRO D 2 47 ? 29.58689 49.05149 42.95073 1.000 57.68640 42 PRO D CA 1
ATOM 4087 C C . PRO D 2 47 ? 29.91603 47.76480 42.20996 1.000 51.48560 42 PRO D C 1
ATOM 4088 O O . PRO D 2 47 ? 30.19460 46.73162 42.82246 1.000 52.33706 42 PRO D O 1
ATOM 4099 N N . VAL D 2 48 ? 29.87293 47.83135 40.87824 1.000 54.30853 43 VAL D N 1
ATOM 4100 C CA . VAL D 2 48 ? 30.10563 46.63374 40.07377 1.000 55.17914 43 VAL D CA 1
ATOM 4101 C C . VAL D 2 48 ? 31.44004 45.99808 40.43845 1.000 58.18760 43 VAL D C 1
ATOM 4102 O O . VAL D 2 48 ? 31.55450 44.77031 40.54872 1.000 56.68819 43 VAL D O 1
ATOM 4115 N N . ALA D 2 49 ? 32.46774 46.82500 40.64394 1.000 55.79909 44 ALA D N 1
ATOM 4116 C CA . ALA D 2 49 ? 33.80463 46.29621 40.89380 1.000 58.05167 44 ALA D CA 1
ATOM 4117 C C . ALA D 2 49 ? 33.84443 45.44442 42.15734 1.000 55.27035 44 ALA D C 1
ATOM 4118 O O . ALA D 2 49 ? 34.52375 44.41191 42.19578 1.000 60.52705 44 ALA D O 1
ATOM 4125 N N . GLY D 2 50 ? 33.12534 45.85238 43.19715 1.000 56.45893 45 GLY D N 1
ATOM 4126 C CA . GLY D 2 50 ? 33.12917 45.13552 44.45082 1.000 55.64089 45 GLY D CA 1
ATOM 4127 C C . GLY D 2 50 ? 32.15751 43.98492 44.55761 1.000 51.30052 45 GLY D C 1
ATOM 4128 O O . GLY D 2 50 ? 32.12639 43.30670 45.59214 1.000 51.40857 45 GLY D O 1
ATOM 4132 N N . GLN D 2 51 ? 31.36769 43.72649 43.51827 1.000 49.34390 46 GLN D N 1
ATOM 4133 C CA . GLN D 2 51 ? 30.34419 42.69304 43.58155 1.000 50.20291 46 GLN D CA 1
ATOM 4134 C C . GLN D 2 51 ? 30.94145 41.30843 43.35542 1.000 50.24951 46 GLN D C 1
ATOM 4135 O O . GLN D 2 51 ? 31.74359 41.10869 42.43781 1.000 47.58092 46 GLN D O 1
ATOM 4149 N N . LYS D 2 52 ? 30.54858 40.35739 44.20155 1.000 52.59682 47 LYS D N 1
ATOM 4150 C CA . LYS D 2 52 ? 30.74620 38.93548 43.96072 1.000 49.88407 47 LYS D CA 1
ATOM 4151 C C . LYS D 2 52 ? 29.37874 38.26470 43.94865 1.000 49.07262 47 LYS D C 1
ATOM 4152 O O . LYS D 2 52 ? 28.61200 38.39788 44.90896 1.000 46.35849 47 LYS D O 1
ATOM 4171 N N . LEU D 2 53 ? 29.07592 37.55205 42.86932 1.000 37.08949 48 LEU D N 1
ATOM 4172 C CA . LEU D 2 53 ? 27.80854 36.84868 42.71333 1.000 41.65339 48 LEU D CA 1
ATOM 4173 C C . LEU D 2 53 ? 28.05409 35.36709 42.96437 1.000 42.72785 48 LEU D C 1
ATOM 4174 O O . LEU D 2 53 ? 28.89725 34.75465 42.30129 1.000 41.70778 48 LEU D O 1
ATOM 4190 N N . ILE D 2 54 ? 27.32583 34.79425 43.91484 1.000 38.43049 49 ILE D N 1
ATOM 4191 C CA . ILE D 2 54 ? 27.59205 33.44314 44.38490 1.000 43.25014 49 ILE D CA 1
ATOM 4192 C C . ILE D 2 54 ? 26.35937 32.60241 44.10052 1.000 40.80323 49 ILE D C 1
ATOM 4193 O O . ILE D 2 54 ? 25.28264 32.86331 44.65074 1.000 41.43776 49 ILE D O 1
ATOM 4209 N N . TYR D 2 55 ? 26.51237 31.60422 43.23794 1.000 40.18101 50 TYR D N 1
ATOM 4210 C CA . TYR D 2 55 ? 25.43195 30.68419 42.90359 1.000 42.32025 50 TYR D CA 1
ATOM 4211 C C . TYR D 2 55 ? 25.83326 29.27771 43.32704 1.000 41.57705 50 TYR D C 1
ATOM 4212 O O . TYR D 2 55 ? 26.87186 28.76692 42.89376 1.000 40.98631 50 TYR D O 1
ATOM 4230 N N . ALA D 2 56 ? 25.01326 28.66163 44.17976 1.000 42.20014 51 ALA D N 1
ATOM 4231 C CA . ALA D 2 56 ? 25.27342 27.32004 44.69361 1.000 42.06917 51 ALA D CA 1
ATOM 4232 C C . ALA D 2 56 ? 26.67726 27.21332 45.28337 1.000 44.02792 51 ALA D C 1
ATOM 4233 O O . ALA D 2 56 ? 27.37835 26.21539 45.09975 1.000 46.13348 51 ALA D O 1
ATOM 4240 N N . GLY D 2 57 ? 27.09159 28.25155 46.00022 1.000 42.60838 52 GLY D N 1
ATOM 4241 C CA . GLY D 2 57 ? 28.36415 28.22903 46.68798 1.000 48.21442 52 GLY D CA 1
ATOM 4242 C C . GLY D 2 57 ? 29.58186 28.50570 45.83634 1.000 44.59060 52 GLY D C 1
ATOM 4243 O O . GLY D 2 57 ? 30.70495 28.37916 46.33655 1.000 45.34724 52 GLY D O 1
ATOM 4247 N N . LYS D 2 58 ? 29.41010 28.87980 44.57119 1.000 45.48043 53 LYS D N 1
ATOM 4248 C CA . LYS D 2 58 ? 30.53773 29.19645 43.70475 1.000 41.13314 53 LYS D CA 1
ATOM 4249 C C . LYS D 2 58 ? 30.30837 30.54514 43.03616 1.000 43.32703 53 LYS D C 1
ATOM 4250 O O . LYS D 2 58 ? 29.19521 31.07403 43.01803 1.000 44.73891 53 LYS D O 1
ATOM 4269 N N . ILE D 2 59 ? 31.39226 31.10329 42.50013 1.000 40.89549 54 ILE D N 1
ATOM 4270 C CA . ILE D 2 59 ? 31.43780 32.49261 42.05450 1.000 44.19622 54 ILE D CA 1
ATOM 4271 C C . ILE D 2 59 ? 31.18354 32.54778 40.55333 1.000 42.30036 54 ILE D C 1
ATOM 4272 O O . ILE D 2 59 ? 31.86118 31.86717 39.77071 1.000 47.22805 54 ILE D O 1
ATOM 4288 N N . LEU D 2 60 ? 30.21135 33.36174 40.14976 1.000 41.82346 55 LEU D N 1
ATOM 4289 C CA . LEU D 2 60 ? 29.93785 33.56307 38.73238 1.000 43.84709 55 LEU D CA 1
ATOM 4290 C C . LEU D 2 60 ? 31.01778 34.43642 38.09750 1.000 41.13135 55 LEU D C 1
ATOM 4291 O O . LEU D 2 60 ? 31.63668 35.27636 38.75703 1.000 47.66600 55 LEU D O 1
ATOM 4296 N N . SER D 2 61 ? 31.23320 34.23948 36.79732 1.000 42.35608 56 SER D N 1
ATOM 4297 C CA . SER D 2 61 ? 32.34336 34.85216 36.07764 1.000 41.54963 56 SER D CA 1
ATOM 4298 C C . SER D 2 61 ? 31.82833 35.93252 35.13305 1.000 52.88203 56 SER D C 1
ATOM 4299 O O . SER D 2 61 ? 30.86840 35.70875 34.38739 1.000 48.76146 56 SER D O 1
ATOM 4302 N N . ASP D 2 62 ? 32.49972 37.08723 35.14533 1.000 52.65207 57 ASP D N 1
ATOM 4303 C CA . ASP D 2 62 ? 31.95825 38.29426 34.52696 1.000 57.70184 57 ASP D CA 1
ATOM 4304 C C . ASP D 2 62 ? 31.58008 38.08051 33.06382 1.000 55.01349 57 ASP D C 1
ATOM 4305 O O . ASP D 2 62 ? 30.50425 38.50126 32.62466 1.000 50.13296 57 ASP D O 1
ATOM 4314 N N . ASP D 2 63 ? 32.45570 37.44050 32.28890 1.000 57.58182 58 ASP D N 1
ATOM 4315 C CA . ASP D 2 63 ? 32.29391 37.39931 30.83898 1.000 56.99415 58 ASP D CA 1
ATOM 4316 C C . ASP D 2 63 ? 31.37005 36.28794 30.35443 1.000 54.43408 58 ASP D C 1
ATOM 4317 O O . ASP D 2 63 ? 31.20141 36.13576 29.13802 1.000 48.75212 58 ASP D O 1
ATOM 4326 N N . VAL D 2 64 ? 30.76308 35.52599 31.25679 1.000 55.71864 59 VAL D N 1
ATOM 4327 C CA . VAL D 2 64 ? 29.94811 34.37130 30.88786 1.000 47.13039 59 VAL D CA 1
ATOM 4328 C C . VAL D 2 64 ? 28.49242 34.77769 30.68871 1.000 43.86123 59 VAL D C 1
ATOM 4329 O O . VAL D 2 64 ? 27.90952 35.42534 31.56972 1.000 46.14403 59 VAL D O 1
ATOM 4342 N N . PRO D 2 65 ? 27.85961 34.41533 29.56906 1.000 49.20200 60 PRO D N 1
ATOM 4343 C CA . PRO D 2 65 ? 26.41267 34.64096 29.44818 1.000 52.53357 60 PRO D CA 1
ATOM 4344 C C . PRO D 2 65 ? 25.67139 33.92219 30.56460 1.000 52.01032 60 PRO D C 1
ATOM 4345 O O . PRO D 2 65 ? 26.02210 32.80312 30.94306 1.000 45.88909 60 PRO D O 1
ATOM 4356 N N . ILE D 2 66 ? 24.63421 34.57456 31.09307 1.000 53.75752 61 ILE D N 1
ATOM 4357 C CA . ILE D 2 66 ? 23.94712 34.02232 32.25712 1.000 51.18446 61 ILE D CA 1
ATOM 4358 C C . ILE D 2 66 ? 23.25973 32.70529 31.91309 1.000 52.85542 61 ILE D C 1
ATOM 4359 O O . ILE D 2 66 ? 23.15000 31.81761 32.76904 1.000 45.84549 61 ILE D O 1
ATOM 4375 N N . ARG D 2 67 ? 22.79141 32.55006 30.66942 1.000 49.96277 62 ARG D N 1
ATOM 4376 C CA . ARG D 2 67 ? 22.14111 31.31166 30.25076 1.000 56.02004 62 ARG D CA 1
ATOM 4377 C C . ARG D 2 67 ? 23.02373 30.09300 30.47474 1.000 61.61145 62 ARG D C 1
ATOM 4378 O O . ARG D 2 67 ? 22.51526 28.96711 30.54557 1.000 59.99304 62 ARG D O 1
ATOM 4399 N N . ASP D 2 68 ? 24.33172 30.29452 30.57073 1.000 48.68855 63 ASP D N 1
ATOM 4400 C CA . ASP D 2 68 ? 25.28413 29.19738 30.59504 1.000 54.72483 63 ASP D CA 1
ATOM 4401 C C . ASP D 2 68 ? 25.33266 28.49204 31.93900 1.000 49.25693 63 ASP D C 1
ATOM 4402 O O . ASP D 2 68 ? 25.84052 27.36879 32.01617 1.000 46.17582 63 ASP D O 1
ATOM 4411 N N . TYR D 2 69 ? 24.80835 29.11646 32.98614 1.000 45.23929 64 TYR D N 1
ATOM 4412 C CA . TYR D 2 69 ? 24.74115 28.50010 34.30229 1.000 46.06326 64 TYR D CA 1
ATOM 4413 C C . TYR D 2 69 ? 23.44247 27.74222 34.53051 1.000 52.85251 64 TYR D C 1
ATOM 4414 O O . TYR D 2 69 ? 23.34539 26.99880 35.51413 1.000 44.49189 64 TYR D O 1
ATOM 4432 N N . ARG D 2 70 ? 22.45397 27.90402 33.64881 1.000 48.24654 65 ARG D N 1
ATOM 4433 C CA . ARG D 2 70 ? 21.17777 27.20051 33.76401 1.000 47.94878 65 ARG D CA 1
ATOM 4434 C C . ARG D 2 70 ? 20.60737 27.38140 35.17017 1.000 53.43639 65 ARG D C 1
ATOM 4435 O O . ARG D 2 70 ? 20.17887 26.43208 35.82899 1.000 51.25848 65 ARG D O 1
ATOM 4456 N N . ILE D 2 71 ? 20.62318 28.62844 35.63727 1.000 50.26457 66 ILE D N 1
ATOM 4457 C CA . ILE D 2 71 ? 20.13880 28.93046 36.97786 1.000 52.79634 66 ILE D CA 1
ATOM 4458 C C . ILE D 2 71 ? 18.63301 28.71315 37.01554 1.000 60.73285 66 ILE D C 1
ATOM 4459 O O . ILE D 2 71 ? 17.87140 29.41935 36.34303 1.000 71.91810 66 ILE D O 1
ATOM 4475 N N . ASP D 2 72 ? 18.19794 27.73575 37.80363 1.000 56.71778 67 ASP D N 1
ATOM 4476 C CA . ASP D 2 72 ? 16.77554 27.55659 38.04412 1.000 76.93069 67 ASP D CA 1
ATOM 4477 C C . ASP D 2 72 ? 16.24273 28.74291 38.83765 1.000 85.55720 67 ASP D C 1
ATOM 4478 O O . ASP D 2 72 ? 16.85562 29.17397 39.82016 1.000 77.44245 67 ASP D O 1
ATOM 4487 N N . GLU D 2 73 ? 15.09682 29.27354 38.41122 1.000 91.78224 68 GLU D N 1
ATOM 4488 C CA . GLU D 2 73 ? 14.45881 30.35833 39.14787 1.000 97.51640 68 GLU D CA 1
ATOM 4489 C C . GLU D 2 73 ? 14.02415 29.93034 40.54483 1.000 96.06212 68 GLU D C 1
ATOM 4490 O O . GLU D 2 73 ? 13.58578 30.78316 41.32479 1.000 91.52947 68 GLU D O 1
ATOM 4502 N N . LYS D 2 74 ? 14.14944 28.64135 40.88102 1.000 92.44158 69 LYS D N 1
ATOM 4503 C CA . LYS D 2 74 ? 13.92202 28.19756 42.25333 1.000 94.77794 69 LYS D CA 1
ATOM 4504 C C . LYS D 2 74 ? 14.97437 28.76786 43.19696 1.000 83.84360 69 LYS D C 1
ATOM 4505 O O . LYS D 2 74 ? 14.64147 29.34322 44.24019 1.000 81.81537 69 LYS D O 1
ATOM 4524 N N . ASN D 2 75 ? 16.24919 28.60206 42.85489 1.000 74.62718 70 ASN D N 1
ATOM 4525 C CA . ASN D 2 75 ? 17.32782 29.04660 43.71739 1.000 60.14665 70 ASN D CA 1
ATOM 4526 C C . ASN D 2 75 ? 17.60573 30.53344 43.51148 1.000 62.82411 70 ASN D C 1
ATOM 4527 O O . ASN D 2 75 ? 17.09213 31.17368 42.58950 1.000 53.83693 70 ASN D O 1
ATOM 4538 N N . PHE D 2 76 ? 18.43841 31.07874 44.39101 1.000 53.14795 71 PHE D N 1
ATOM 4539 C CA . PHE D 2 76 ? 18.82920 32.47549 44.32654 1.000 52.65366 71 PHE D CA 1
ATOM 4540 C C . PHE D 2 76 ? 20.32810 32.59576 44.10105 1.000 49.03136 71 PHE D C 1
ATOM 4541 O O . PHE D 2 76 ? 21.09667 31.65068 44.30443 1.000 48.74697 71 PHE D O 1
ATOM 4558 N N . VAL D 2 77 ? 20.72091 33.78588 43.66436 1.000 47.43722 72 VAL D N 1
ATOM 4559 C CA . VAL D 2 77 ? 22.11112 34.21050 43.57848 1.000 42.38120 72 VAL D CA 1
ATOM 4560 C C . VAL D 2 77 ? 22.34415 35.19056 44.72041 1.000 45.34632 72 VAL D C 1
ATOM 4561 O O . VAL D 2 77 ? 21.54220 36.11054 44.92145 1.000 43.02177 72 VAL D O 1
ATOM 4574 N N . VAL D 2 78 ? 23.41018 34.98031 45.49159 1.000 41.61959 73 VAL D N 1
ATOM 4575 C CA . VAL D 2 78 ? 23.77768 35.92223 46.54431 1.000 49.69980 73 VAL D CA 1
ATOM 4576 C C . VAL D 2 78 ? 24.75287 36.93476 45.96416 1.000 43.57159 73 VAL D C 1
ATOM 4577 O O . VAL D 2 78 ? 25.74036 36.55984 45.32045 1.000 41.66189 73 VAL D O 1
ATOM 4590 N N . VAL D 2 79 ? 24.48539 38.21710 46.19319 1.000 44.75358 74 VAL D N 1
ATOM 4591 C CA . VAL D 2 79 ? 25.39440 39.28775 45.79959 1.000 49.10698 74 VAL D CA 1
ATOM 4592 C C . VAL D 2 79 ? 26.05637 39.82398 47.06310 1.000 46.27104 74 VAL D C 1
ATOM 4593 O O . VAL D 2 79 ? 25.38266 40.34424 47.96372 1.000 46.56313 74 VAL D O 1
ATOM 4606 N N . MET D 2 80 ? 27.37475 39.66507 47.13340 1.000 52.12220 75 MET D N 1
ATOM 4607 C CA . MET D 2 80 ? 28.18320 40.07976 48.26548 1.000 56.82056 75 MET D CA 1
ATOM 4608 C C . MET D 2 80 ? 29.09257 41.23086 47.86096 1.000 53.64309 75 MET D C 1
ATOM 4609 O O . MET D 2 80 ? 29.53437 41.31814 46.71259 1.000 50.80166 75 MET D O 1
ATOM 4623 N N . VAL D 2 81 ? 29.37979 42.10568 48.81925 1.000 58.88330 76 VAL D N 1
ATOM 4624 C CA . VAL D 2 81 ? 30.42130 43.11040 48.64809 1.000 57.25869 76 VAL D CA 1
ATOM 4625 C C . VAL D 2 81 ? 31.30133 43.08081 49.90012 1.000 60.01855 76 VAL D C 1
ATOM 4626 O O . VAL D 2 81 ? 32.47617 43.44054 49.86038 1.000 72.57977 76 VAL D O 1
#